Protein AF-A0AAE4R279-F1 (afdb_monomer_lite)

Foldseek 3Di:
DDPVVVVVVVVVVVVVVVVVVVVVVVVVVVVVVVVVVVVVVVLVVLQVCLVVLLVVLLVLLVVLQVVCCVVPALVNQWDWDFDWDDDDPDTDGPDIDIDGDPLSLLLLLQLLLLCCLQDPDHSVVSLVVVCVRPVDPVSSVSSVVSVVVCCVPPNPVVVVVCVVPDDRPSCSSSVSSNSSSVSSVDDSVVVVD

Radius of gyration: 30.84 Å; chains: 1; bounding box: 69×45×101 Å

Structure (mmCIF, N/CA/C/O backbone):
data_AF-A0AAE4R279-F1
#
_entry.id   AF-A0AAE4R279-F1
#
loop_
_atom_site.group_PDB
_atom_site.id
_atom_site.type_symbol
_atom_site.label_atom_id
_atom_site.label_alt_id
_atom_site.label_comp_id
_atom_site.label_asym_id
_atom_site.label_entity_id
_atom_site.label_seq_id
_atom_site.pdbx_PDB_ins_code
_atom_site.Cartn_x
_atom_site.Cartn_y
_atom_site.Cartn_z
_atom_site.occupancy
_atom_site.B_iso_or_equiv
_atom_site.auth_seq_id
_atom_site.auth_comp_id
_atom_site.auth_asym_id
_atom_site.auth_atom_id
_atom_site.pdbx_PDB_model_num
ATOM 1 N N . MET A 1 1 ? 43.373 32.117 -58.254 1.00 56.94 1 MET A N 1
ATOM 2 C CA . MET A 1 1 ? 42.184 31.305 -57.982 1.00 56.94 1 MET A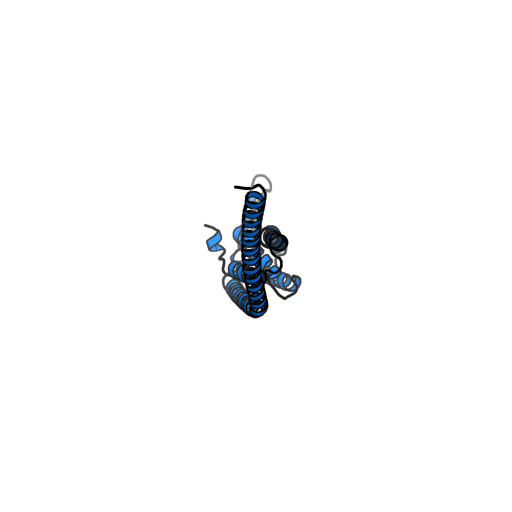 CA 1
ATOM 3 C C . MET A 1 1 ? 41.088 31.741 -58.925 1.00 56.94 1 MET A C 1
ATOM 5 O O . MET A 1 1 ? 40.826 32.940 -58.972 1.00 56.94 1 MET A O 1
ATOM 9 N N . THR A 1 2 ? 40.559 30.833 -59.739 1.00 79.69 2 THR A N 1
ATOM 10 C CA . THR A 1 2 ? 39.446 31.107 -60.668 1.00 79.69 2 THR A CA 1
ATOM 11 C C . THR A 1 2 ? 38.101 30.924 -59.959 1.00 79.69 2 THR A C 1
ATOM 13 O O . THR A 1 2 ? 38.033 30.246 -58.935 1.00 79.69 2 THR A O 1
ATOM 16 N N . ASP A 1 3 ? 37.025 31.523 -60.475 1.00 74.31 3 ASP A N 1
ATOM 17 C CA . ASP A 1 3 ? 35.682 31.392 -59.880 1.00 74.31 3 ASP A CA 1
ATOM 18 C C . ASP A 1 3 ? 35.234 29.919 -59.754 1.00 74.31 3 ASP A C 1
ATOM 20 O O . ASP A 1 3 ? 34.611 29.546 -58.762 1.00 74.31 3 ASP A O 1
ATOM 24 N N . ASP A 1 4 ? 35.651 29.053 -60.683 1.00 77.56 4 ASP A N 1
ATOM 25 C CA . ASP A 1 4 ? 35.408 27.602 -60.622 1.00 77.56 4 ASP A CA 1
ATOM 26 C C . ASP A 1 4 ? 36.126 26.912 -59.447 1.00 77.56 4 ASP A C 1
ATOM 28 O O . ASP A 1 4 ? 35.582 25.986 -58.842 1.00 77.56 4 ASP A O 1
ATOM 32 N N . GLU A 1 5 ? 37.328 27.367 -59.073 1.00 80.06 5 GLU A N 1
ATOM 33 C CA . GLU A 1 5 ? 38.053 26.835 -57.908 1.00 80.06 5 GLU A CA 1
ATOM 34 C C . GLU A 1 5 ? 37.360 27.234 -56.597 1.00 80.06 5 GLU A C 1
ATOM 36 O O . GLU A 1 5 ? 37.295 26.433 -55.666 1.00 80.06 5 GLU A O 1
ATOM 41 N N . PHE A 1 6 ? 36.781 28.438 -56.533 1.00 81.50 6 PHE A N 1
ATOM 42 C CA . PHE A 1 6 ? 35.984 28.877 -55.383 1.00 81.50 6 PHE A CA 1
ATOM 43 C C . PHE A 1 6 ? 34.681 28.086 -55.235 1.00 81.50 6 PHE A C 1
ATOM 45 O O . PHE A 1 6 ? 34.325 27.710 -54.119 1.00 81.50 6 PHE A O 1
ATOM 52 N N . ILE A 1 7 ? 33.977 27.827 -56.340 1.00 83.81 7 ILE A N 1
ATOM 53 C CA . ILE A 1 7 ? 32.734 27.044 -56.330 1.00 83.81 7 ILE A CA 1
ATOM 54 C C . ILE A 1 7 ? 33.020 25.600 -55.905 1.00 83.81 7 ILE A C 1
ATOM 56 O O . ILE A 1 7 ? 32.308 25.063 -55.060 1.00 83.81 7 ILE A O 1
ATOM 60 N N . THR A 1 8 ? 34.096 25.003 -56.420 1.00 87.62 8 THR A N 1
ATOM 61 C CA . THR A 1 8 ? 34.492 23.628 -56.076 1.00 87.62 8 THR A CA 1
ATOM 62 C C . THR A 1 8 ? 34.871 23.493 -54.597 1.00 87.62 8 THR A C 1
ATOM 64 O O . THR A 1 8 ? 34.463 22.538 -53.938 1.00 87.62 8 THR A O 1
ATOM 67 N N . GLU A 1 9 ? 35.612 24.457 -54.041 1.00 85.50 9 GLU A N 1
ATOM 68 C CA . GLU A 1 9 ? 35.968 24.448 -52.616 1.00 85.50 9 GLU A CA 1
ATOM 69 C C . GLU A 1 9 ? 34.741 24.673 -51.717 1.00 85.50 9 GLU A C 1
ATOM 71 O O . GLU A 1 9 ? 34.585 24.002 -50.696 1.00 85.50 9 GLU A O 1
ATOM 76 N N . ALA A 1 10 ? 33.832 25.574 -52.102 1.00 84.31 10 ALA A N 1
ATOM 77 C CA . ALA A 1 10 ? 32.594 25.810 -51.363 1.00 84.31 10 ALA A CA 1
ATOM 78 C C . ALA A 1 10 ? 31.689 24.565 -51.340 1.00 84.31 10 ALA A C 1
ATOM 80 O O . ALA A 1 10 ? 31.149 24.228 -50.284 1.00 84.31 10 ALA A O 1
ATOM 81 N N . ASP A 1 11 ? 31.571 23.860 -52.466 1.00 89.50 11 ASP A N 1
ATOM 82 C CA . ASP A 1 11 ? 30.810 22.612 -52.569 1.00 89.50 11 ASP A CA 1
ATOM 83 C C . ASP A 1 11 ? 31.439 21.509 -51.703 1.00 89.50 11 ASP A C 1
ATOM 85 O O . ASP A 1 11 ? 30.752 20.845 -50.929 1.00 89.50 11 ASP A O 1
ATOM 89 N N . HIS A 1 12 ? 32.773 21.399 -51.701 1.00 89.50 12 HIS A N 1
ATOM 90 C CA . HIS A 1 12 ? 33.484 20.459 -50.835 1.00 89.50 12 HIS A CA 1
ATOM 91 C C . HIS A 1 12 ? 33.269 20.765 -49.338 1.00 89.50 12 HIS A C 1
ATOM 93 O O . HIS A 1 12 ? 33.126 19.844 -48.522 1.00 89.50 12 HIS A O 1
ATOM 99 N N . ILE A 1 13 ? 33.259 22.041 -48.942 1.00 89.38 13 ILE A N 1
ATOM 100 C CA . ILE A 1 13 ? 32.999 22.448 -47.553 1.00 89.38 13 ILE A CA 1
ATOM 101 C C . ILE A 1 13 ? 31.559 22.112 -47.150 1.00 89.38 13 ILE A C 1
ATOM 103 O O . ILE A 1 13 ? 31.337 21.605 -46.047 1.00 89.38 13 ILE A O 1
ATOM 107 N N . LEU A 1 14 ? 30.587 22.372 -48.028 1.00 87.44 14 LEU A N 1
ATOM 108 C CA . LEU A 1 14 ? 29.183 22.044 -47.785 1.00 87.44 14 LEU A CA 1
ATOM 109 C C . LEU A 1 14 ? 28.974 20.534 -47.678 1.00 87.44 14 LEU A C 1
ATOM 111 O O . LEU A 1 14 ? 28.336 20.092 -46.724 1.00 87.44 14 LEU A O 1
ATOM 115 N N . GLN A 1 15 ? 29.576 19.753 -48.574 1.00 90.94 15 GLN A N 1
ATOM 116 C CA . GLN A 1 15 ? 29.483 18.298 -48.552 1.00 90.94 15 GLN A CA 1
ATOM 117 C C . GLN A 1 15 ? 30.043 17.723 -47.245 1.00 90.94 15 GLN A C 1
ATOM 119 O O . GLN A 1 15 ? 29.335 17.001 -46.552 1.00 90.94 15 GLN A O 1
ATOM 124 N N . ARG A 1 16 ? 31.243 18.149 -46.813 1.00 91.31 16 ARG A N 1
ATOM 125 C CA . ARG A 1 16 ? 31.809 17.723 -45.514 1.00 91.31 16 ARG A CA 1
ATOM 126 C C . ARG A 1 16 ? 30.893 18.054 -44.336 1.00 91.31 16 ARG A C 1
ATOM 128 O O . ARG A 1 16 ? 30.852 17.307 -43.364 1.00 91.31 16 ARG A O 1
ATOM 1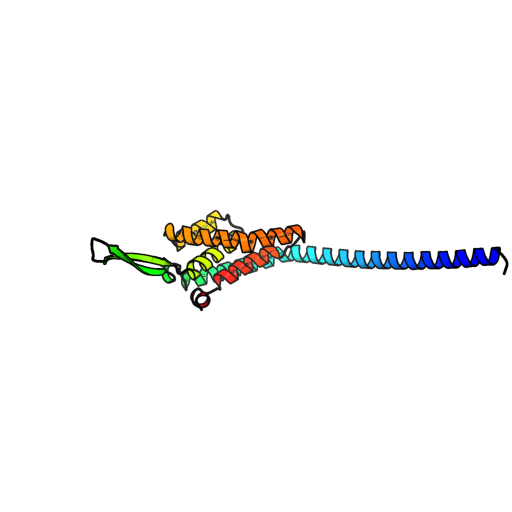35 N N . ARG A 1 17 ? 30.203 19.197 -44.383 1.00 89.62 17 ARG A N 1
ATOM 136 C CA . ARG A 1 17 ? 29.298 19.617 -43.307 1.00 89.62 17 ARG A CA 1
ATOM 137 C C . ARG A 1 17 ? 28.016 18.788 -43.285 1.00 89.62 17 ARG A C 1
ATOM 139 O O . ARG A 1 17 ? 27.541 18.474 -42.199 1.00 89.62 17 ARG A O 1
ATOM 146 N N . ILE A 1 18 ? 27.477 18.450 -44.455 1.00 90.88 18 ILE A N 1
ATOM 147 C CA . ILE A 1 18 ? 26.319 17.560 -44.590 1.00 90.88 18 ILE A CA 1
ATOM 148 C C . ILE A 1 18 ? 26.678 16.166 -44.081 1.00 90.88 18 ILE A C 1
ATOM 150 O O . ILE A 1 18 ? 25.942 15.633 -43.259 1.00 90.88 18 ILE A O 1
ATOM 154 N N . ASP A 1 19 ? 27.826 15.628 -44.493 1.00 91.62 19 ASP A N 1
ATOM 155 C CA . ASP A 1 19 ? 28.287 14.304 -44.070 1.00 91.62 19 ASP A CA 1
ATOM 156 C C . ASP A 1 19 ? 28.479 14.257 -42.541 1.00 91.62 19 ASP A C 1
ATOM 158 O O . ASP A 1 19 ? 27.929 13.388 -41.873 1.00 91.62 19 ASP A O 1
ATOM 162 N N . ALA A 1 20 ? 29.139 15.265 -41.953 1.00 88.69 20 ALA A N 1
ATOM 163 C CA . ALA A 1 20 ? 29.338 15.340 -40.503 1.00 88.69 20 ALA A CA 1
ATOM 164 C C . ALA A 1 20 ? 28.027 15.477 -39.704 1.00 88.6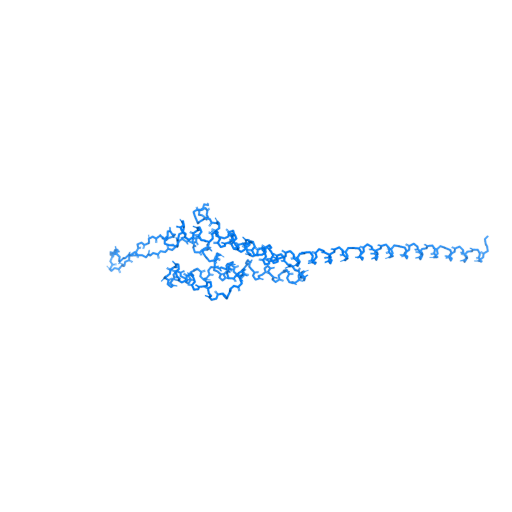9 20 ALA A C 1
ATOM 166 O O . ALA A 1 20 ? 27.927 14.971 -38.587 1.00 88.69 20 ALA A O 1
ATOM 167 N N . GLN A 1 21 ? 27.027 16.182 -40.244 1.00 89.69 21 GLN A N 1
ATOM 168 C CA . GLN A 1 21 ? 25.714 16.281 -39.607 1.00 89.69 21 GLN A CA 1
ATOM 169 C C . GLN A 1 21 ? 24.925 14.973 -39.748 1.00 89.69 21 GLN A C 1
ATOM 171 O O . GLN A 1 21 ? 24.268 14.562 -38.797 1.00 89.69 21 GLN A O 1
ATOM 176 N N . HIS A 1 22 ? 25.024 14.305 -40.898 1.00 91.12 22 HIS A N 1
ATOM 177 C CA . HIS A 1 22 ? 24.392 13.011 -41.131 1.00 91.12 22 HIS A CA 1
ATOM 178 C C . HIS A 1 22 ? 24.941 11.939 -40.184 1.00 91.12 22 HIS A C 1
ATOM 180 O O . HIS A 1 22 ? 24.157 11.213 -39.580 1.00 91.12 22 HIS A O 1
ATOM 186 N N . ASP A 1 23 ? 26.261 11.892 -39.991 1.00 91.62 23 ASP A N 1
ATOM 187 C CA . ASP A 1 23 ? 26.901 10.982 -39.038 1.00 91.62 23 ASP A CA 1
ATOM 188 C C . ASP A 1 23 ? 26.426 11.254 -37.599 1.00 91.62 23 ASP A C 1
ATOM 190 O O . ASP A 1 23 ? 26.047 10.329 -36.884 1.00 91.62 23 ASP A O 1
ATOM 194 N N . ALA A 1 24 ? 26.345 12.527 -37.190 1.00 90.31 24 ALA A N 1
ATOM 195 C CA . ALA A 1 24 ? 25.843 12.898 -35.865 1.00 90.31 24 ALA A CA 1
ATOM 196 C C . ALA A 1 24 ? 24.361 12.524 -35.654 1.00 90.31 24 ALA A C 1
ATOM 198 O O . ALA A 1 24 ? 23.979 12.084 -34.567 1.00 90.31 24 ALA A O 1
ATOM 199 N N . ASP A 1 25 ? 23.524 12.682 -36.684 1.00 92.44 25 ASP A N 1
ATOM 200 C CA . ASP A 1 25 ? 22.116 12.281 -36.647 1.00 92.44 25 ASP A CA 1
ATOM 201 C C . ASP A 1 25 ? 21.975 10.748 -36.579 1.00 92.44 25 ASP A C 1
ATOM 203 O O . ASP A 1 25 ? 21.134 10.240 -35.832 1.00 92.44 25 ASP A O 1
ATOM 207 N N . LEU A 1 26 ? 22.812 9.996 -37.305 1.00 92.56 26 LEU A N 1
ATOM 208 C CA . LEU A 1 26 ? 22.848 8.530 -37.248 1.00 92.56 26 LEU A CA 1
ATOM 209 C C . LEU A 1 26 ? 23.277 8.021 -35.867 1.00 92.56 26 LEU A C 1
ATOM 211 O O . LEU A 1 26 ? 22.605 7.145 -35.319 1.00 92.56 26 LEU A O 1
ATOM 215 N N . ASP A 1 27 ? 24.315 8.609 -35.270 1.00 92.12 27 ASP A N 1
ATOM 216 C CA . ASP A 1 27 ? 24.766 8.282 -33.912 1.00 92.12 27 ASP A CA 1
ATOM 217 C C . ASP A 1 27 ? 23.659 8.543 -32.871 1.00 92.12 27 ASP A C 1
ATOM 219 O O . ASP A 1 27 ? 23.431 7.750 -31.945 1.00 92.12 27 ASP A O 1
ATOM 223 N N . LEU A 1 28 ? 22.916 9.644 -33.023 1.00 93.25 28 LEU A N 1
ATOM 224 C CA . LEU A 1 28 ? 21.782 9.966 -32.156 1.00 93.25 28 LEU A CA 1
ATOM 225 C C . LEU A 1 28 ? 20.635 8.956 -32.317 1.00 93.25 28 LEU A C 1
ATOM 227 O O . LEU A 1 28 ? 20.035 8.533 -31.327 1.00 93.25 28 LEU A O 1
ATOM 231 N N . ILE A 1 29 ? 20.336 8.541 -33.550 1.00 92.38 29 ILE A N 1
ATOM 232 C CA . ILE A 1 29 ? 19.316 7.524 -33.827 1.00 92.38 29 ILE A CA 1
ATOM 233 C C . ILE A 1 29 ? 19.733 6.174 -33.243 1.00 92.38 29 ILE A C 1
ATOM 235 O O . ILE A 1 29 ? 18.912 5.505 -32.613 1.00 92.38 29 ILE A O 1
ATOM 239 N N . GLU A 1 30 ? 20.990 5.766 -33.416 1.00 93.44 30 GLU A N 1
ATOM 240 C CA . GLU A 1 30 ? 21.484 4.487 -32.911 1.00 93.44 30 GLU A CA 1
ATOM 241 C C . GLU A 1 30 ? 21.469 4.447 -31.379 1.00 93.44 30 GLU A C 1
ATOM 243 O O . GLU A 1 30 ? 20.941 3.498 -30.788 1.00 93.44 30 GLU A O 1
ATOM 248 N N . SER A 1 31 ? 21.966 5.504 -30.730 1.00 93.12 31 SER A N 1
ATOM 249 C CA . SER A 1 31 ? 21.933 5.628 -29.270 1.00 93.12 31 SER A CA 1
ATOM 250 C C . SER A 1 31 ? 20.500 5.680 -28.726 1.00 93.12 31 SER A C 1
ATOM 252 O O . SER A 1 31 ? 20.181 4.972 -27.766 1.00 93.12 31 SER A O 1
ATOM 254 N N . GLY A 1 32 ? 19.600 6.423 -29.379 1.00 91.81 32 GLY A N 1
ATOM 255 C CA . GLY A 1 32 ? 18.177 6.459 -29.040 1.00 91.81 32 GLY A CA 1
ATOM 256 C C . GLY A 1 32 ? 17.494 5.096 -29.197 1.00 91.81 32 GLY A C 1
ATOM 257 O O . GLY A 1 32 ? 16.754 4.663 -28.312 1.00 91.81 32 GLY A O 1
ATOM 258 N N . ALA A 1 33 ? 17.784 4.368 -30.278 1.00 93.06 33 ALA A N 1
ATOM 259 C CA . ALA A 1 33 ? 17.247 3.032 -30.526 1.00 93.06 33 ALA A CA 1
ATOM 260 C C . ALA A 1 33 ? 17.802 1.981 -29.551 1.00 93.06 33 ALA A C 1
ATOM 262 O O . ALA A 1 33 ? 17.096 1.041 -29.177 1.00 93.06 33 ALA A O 1
ATOM 263 N N . ALA A 1 34 ? 19.063 2.104 -29.131 1.00 93.31 34 ALA A N 1
ATOM 264 C CA . ALA A 1 34 ? 19.641 1.264 -28.086 1.00 93.31 34 ALA A CA 1
ATOM 265 C C . ALA A 1 34 ? 18.967 1.522 -26.729 1.00 93.31 34 ALA A C 1
ATOM 267 O O . ALA A 1 34 ? 18.539 0.571 -26.075 1.00 93.31 34 ALA A O 1
ATOM 268 N N . ALA A 1 35 ? 18.785 2.792 -26.350 1.00 92.56 35 ALA A N 1
ATOM 269 C CA . ALA A 1 35 ? 18.090 3.167 -25.120 1.00 92.56 35 ALA A CA 1
ATOM 270 C C . ALA A 1 35 ? 16.634 2.674 -25.110 1.00 92.56 35 ALA A C 1
ATOM 272 O O . ALA A 1 35 ? 16.185 2.097 -24.122 1.00 92.56 35 ALA A O 1
ATOM 273 N N . ALA A 1 36 ? 15.909 2.821 -26.223 1.00 89.75 36 ALA A N 1
ATOM 274 C CA . ALA A 1 36 ? 14.536 2.336 -26.342 1.00 89.75 36 ALA A CA 1
ATOM 275 C C . ALA A 1 36 ? 14.441 0.806 -26.197 1.00 89.75 36 ALA A C 1
ATOM 277 O O . ALA A 1 36 ? 13.563 0.308 -25.496 1.00 89.75 36 ALA A O 1
ATOM 278 N N . ARG A 1 37 ? 15.367 0.053 -26.811 1.00 92.81 37 ARG A N 1
ATOM 279 C CA . ARG A 1 37 ? 15.438 -1.412 -26.661 1.00 92.81 37 ARG A CA 1
ATOM 280 C C . ARG A 1 37 ? 15.722 -1.829 -25.221 1.00 92.81 37 ARG A C 1
ATOM 282 O O . ARG A 1 37 ? 15.092 -2.764 -24.738 1.00 92.81 37 ARG A O 1
ATOM 289 N N . GLN A 1 38 ? 16.623 -1.123 -24.540 1.00 92.69 38 GLN A N 1
ATOM 290 C CA . GLN A 1 38 ? 16.914 -1.376 -23.132 1.00 92.69 38 GLN A CA 1
ATOM 291 C C . GLN A 1 38 ? 15.682 -1.123 -22.253 1.00 92.69 38 GLN A C 1
ATOM 293 O O . GLN A 1 38 ? 15.322 -1.980 -21.453 1.00 92.69 38 GLN A O 1
ATOM 298 N N . LEU A 1 39 ? 14.989 0.003 -22.454 1.00 89.19 39 LEU A N 1
ATOM 299 C CA . LEU A 1 39 ? 13.761 0.324 -21.721 1.00 89.19 39 LEU A CA 1
ATOM 300 C C . LEU A 1 39 ? 12.669 -0.732 -21.930 1.00 89.19 39 LEU A C 1
ATOM 302 O O . LEU A 1 39 ? 12.006 -1.119 -20.972 1.00 89.19 39 LEU A O 1
ATOM 306 N N . LEU A 1 40 ? 12.492 -1.226 -23.159 1.00 89.75 40 LEU A N 1
ATOM 307 C CA . LEU A 1 40 ? 11.534 -2.297 -23.447 1.00 89.75 40 LEU A CA 1
ATOM 308 C C . LEU A 1 40 ? 11.904 -3.602 -22.735 1.00 89.75 40 LEU A C 1
ATOM 310 O O . LEU A 1 40 ? 11.039 -4.207 -22.109 1.00 89.75 40 LEU A O 1
ATOM 314 N N . ALA A 1 41 ? 13.178 -3.999 -22.779 1.00 92.06 41 ALA A N 1
ATOM 315 C CA . ALA A 1 41 ? 13.651 -5.195 -22.088 1.00 92.06 41 ALA A CA 1
ATOM 316 C C . ALA A 1 41 ? 13.452 -5.096 -20.564 1.00 92.06 41 ALA A C 1
ATOM 318 O O . ALA A 1 41 ? 13.054 -6.068 -19.922 1.00 92.06 41 ALA A O 1
ATOM 319 N N . ASP A 1 42 ? 13.681 -3.916 -19.982 1.00 90.06 42 ASP A N 1
ATOM 320 C CA . ASP A 1 42 ? 13.436 -3.677 -18.560 1.00 90.06 42 ASP A CA 1
ATOM 321 C C . ASP A 1 42 ? 11.942 -3.733 -18.209 1.00 90.06 42 ASP A C 1
ATOM 323 O O . ASP A 1 42 ? 11.579 -4.364 -17.216 1.00 90.06 42 ASP A O 1
ATOM 327 N N . LEU A 1 43 ? 11.065 -3.158 -19.040 1.00 88.31 43 LEU A N 1
ATOM 328 C CA . LEU A 1 43 ? 9.612 -3.241 -18.848 1.00 88.31 43 LEU A CA 1
ATOM 329 C C . LEU A 1 43 ? 9.089 -4.677 -18.950 1.00 88.31 43 LEU A C 1
ATOM 331 O O . LEU A 1 43 ? 8.235 -5.070 -18.158 1.00 88.31 43 LEU A O 1
ATOM 335 N N . GLU A 1 44 ? 9.585 -5.462 -19.906 1.00 90.94 44 GLU A N 1
ATOM 336 C CA . GLU A 1 44 ? 9.223 -6.876 -20.050 1.00 90.94 44 GLU A CA 1
ATOM 337 C C . GLU A 1 44 ? 9.660 -7.682 -18.830 1.00 90.94 44 GLU A C 1
ATOM 339 O O . GLU A 1 44 ? 8.851 -8.400 -18.247 1.00 90.94 44 GLU A O 1
ATOM 344 N N . ARG A 1 45 ? 10.901 -7.484 -18.376 1.00 92.00 45 ARG A N 1
ATOM 345 C CA . ARG A 1 45 ? 11.404 -8.115 -17.156 1.00 92.00 45 ARG A CA 1
ATOM 346 C C . ARG A 1 45 ? 10.562 -7.747 -15.936 1.00 92.00 45 ARG A C 1
ATOM 348 O O . ARG A 1 45 ? 10.180 -8.624 -15.170 1.00 92.00 45 ARG A O 1
ATOM 355 N N . HIS A 1 46 ? 10.246 -6.465 -15.750 1.00 91.12 46 HIS A N 1
ATOM 356 C CA . HIS A 1 46 ? 9.421 -6.008 -14.626 1.00 91.12 46 HIS A CA 1
ATOM 357 C C . HIS A 1 46 ? 8.008 -6.577 -14.676 1.00 91.12 46 HIS A C 1
ATOM 359 O O . HIS A 1 46 ? 7.488 -6.985 -13.641 1.00 91.12 46 HIS A O 1
ATOM 365 N N . ARG A 1 47 ? 7.400 -6.644 -15.863 1.00 91.31 47 ARG A N 1
ATOM 366 C CA . ARG A 1 47 ? 6.095 -7.281 -16.066 1.00 91.31 47 ARG A CA 1
ATOM 367 C C . ARG A 1 47 ? 6.131 -8.757 -15.682 1.00 91.31 47 ARG A C 1
ATOM 369 O O . ARG A 1 47 ? 5.206 -9.225 -15.026 1.00 91.31 47 ARG A O 1
ATOM 376 N N . ASP A 1 48 ? 7.175 -9.471 -16.091 1.00 93.94 48 ASP A N 1
ATOM 377 C CA . ASP A 1 48 ? 7.278 -10.916 -15.895 1.00 93.94 48 ASP A CA 1
ATOM 378 C C . ASP A 1 48 ? 7.618 -11.270 -14.430 1.00 93.94 48 ASP A C 1
ATOM 380 O O . ASP A 1 48 ? 7.101 -12.250 -13.903 1.00 93.94 48 ASP A O 1
ATOM 384 N N . GLU A 1 49 ? 8.412 -10.444 -13.737 1.00 93.75 49 GLU A N 1
ATOM 385 C CA . GLU A 1 49 ? 8.752 -10.612 -12.311 1.00 93.75 49 GLU A CA 1
ATOM 386 C C . GLU A 1 49 ? 7.664 -10.096 -11.345 1.00 93.75 49 GLU A C 1
ATOM 388 O O . GLU A 1 49 ? 7.651 -10.468 -10.167 1.00 93.75 49 GLU A O 1
ATOM 393 N N . GLN A 1 50 ? 6.773 -9.202 -11.798 1.00 93.94 50 GLN A N 1
ATOM 394 C CA . GLN A 1 50 ? 5.777 -8.543 -10.943 1.00 93.94 50 GLN A CA 1
ATOM 395 C C . GLN A 1 50 ? 4.884 -9.531 -10.172 1.00 93.94 50 GLN A C 1
ATOM 397 O O . GLN A 1 50 ? 4.698 -9.300 -8.975 1.00 93.94 50 GLN A O 1
ATOM 402 N N . PRO A 1 51 ? 4.295 -10.579 -10.784 1.00 94.06 51 PRO A N 1
ATOM 403 C CA . PRO A 1 51 ? 3.346 -11.444 -10.086 1.00 94.06 51 PRO A CA 1
ATOM 404 C C . PRO A 1 51 ? 3.955 -12.122 -8.858 1.00 94.06 51 PRO A C 1
ATOM 406 O O . PRO A 1 51 ? 3.336 -12.115 -7.795 1.00 94.06 51 PRO A O 1
ATOM 409 N N . ASP A 1 52 ? 5.184 -12.625 -8.986 1.00 95.69 52 ASP A N 1
ATOM 410 C CA . ASP A 1 52 ? 5.888 -13.320 -7.907 1.00 95.69 52 ASP A CA 1
ATOM 411 C C . ASP A 1 52 ? 6.238 -12.354 -6.770 1.00 95.69 52 ASP A C 1
ATOM 413 O O . ASP A 1 52 ? 5.926 -12.618 -5.607 1.00 95.69 52 ASP A O 1
ATOM 417 N N . LYS A 1 53 ? 6.786 -11.177 -7.108 1.00 95.38 53 LYS A N 1
ATOM 418 C CA . LYS A 1 53 ? 7.084 -10.115 -6.131 1.00 95.38 53 LYS A CA 1
ATOM 419 C C . LYS A 1 53 ? 5.831 -9.645 -5.398 1.00 95.38 53 LYS A C 1
ATOM 421 O O . LYS A 1 53 ? 5.852 -9.430 -4.189 1.00 95.38 53 LYS A O 1
ATOM 426 N N . LEU A 1 54 ? 4.728 -9.470 -6.124 1.00 94.81 54 LEU A N 1
ATOM 427 C CA . LEU A 1 54 ? 3.464 -9.025 -5.549 1.00 94.81 54 LEU A CA 1
ATOM 428 C C . LEU A 1 54 ? 2.875 -10.078 -4.604 1.00 94.81 54 LEU A C 1
ATOM 430 O O . LEU A 1 54 ? 2.399 -9.724 -3.527 1.00 94.81 54 LEU A O 1
ATOM 434 N N . ALA A 1 55 ? 2.913 -11.356 -4.990 1.00 95.00 55 ALA A N 1
ATOM 435 C CA . ALA A 1 55 ? 2.458 -12.455 -4.146 1.00 95.00 55 ALA A CA 1
ATOM 436 C C . ALA A 1 55 ? 3.286 -12.554 -2.856 1.00 95.00 55 ALA A C 1
ATOM 438 O O . ALA A 1 55 ? 2.719 -12.676 -1.770 1.00 95.00 55 ALA A O 1
ATOM 439 N N . GLU A 1 56 ? 4.611 -12.426 -2.961 1.00 96.06 56 GLU A N 1
ATOM 440 C CA . GLU A 1 56 ? 5.507 -12.414 -1.805 1.00 96.06 56 GLU A CA 1
ATOM 441 C C . GLU A 1 56 ? 5.186 -11.254 -0.853 1.00 96.06 56 GLU A C 1
ATOM 443 O O . GLU A 1 56 ? 4.985 -11.475 0.342 1.00 96.06 56 GLU A O 1
ATOM 448 N N . MET A 1 57 ? 5.073 -10.024 -1.368 1.00 95.94 57 MET A N 1
ATOM 449 C CA . MET A 1 57 ? 4.790 -8.854 -0.528 1.00 95.94 57 MET A CA 1
ATOM 450 C C . MET A 1 57 ? 3.422 -8.938 0.153 1.00 95.94 57 MET A C 1
ATOM 452 O O . MET A 1 57 ? 3.306 -8.586 1.325 1.00 95.94 57 MET A O 1
ATOM 456 N N . ARG A 1 58 ? 2.395 -9.454 -0.532 1.00 95.56 58 ARG A N 1
ATOM 457 C CA . ARG A 1 58 ? 1.076 -9.687 0.079 1.00 95.56 58 ARG A CA 1
ATOM 458 C C . ARG A 1 58 ? 1.147 -10.711 1.207 1.00 95.56 58 ARG A C 1
ATOM 460 O O . ARG A 1 58 ? 0.613 -10.461 2.281 1.00 95.56 58 ARG A O 1
ATOM 467 N N . SER A 1 59 ? 1.877 -11.809 1.006 1.00 96.31 59 SER A N 1
ATOM 468 C CA . SER A 1 59 ? 2.086 -12.812 2.055 1.00 96.31 59 SER A CA 1
ATOM 469 C C . SER A 1 59 ? 2.817 -12.238 3.274 1.00 96.31 59 SER A C 1
ATOM 471 O O . SER A 1 59 ? 2.518 -12.621 4.408 1.00 96.31 59 SER A O 1
ATOM 473 N N . GLN A 1 60 ? 3.778 -11.334 3.064 1.00 96.56 60 GLN A N 1
ATOM 474 C CA . GLN A 1 60 ? 4.451 -10.636 4.160 1.00 96.56 60 GLN A CA 1
ATOM 475 C C . GLN A 1 60 ? 3.494 -9.683 4.889 1.00 96.56 60 GLN A C 1
ATOM 477 O O . GLN A 1 60 ? 3.470 -9.678 6.118 1.00 96.56 60 GLN A O 1
ATOM 482 N N . ALA A 1 61 ? 2.675 -8.922 4.156 1.00 96.19 61 ALA A N 1
ATOM 483 C CA . ALA A 1 61 ? 1.669 -8.041 4.746 1.00 96.19 61 ALA A CA 1
ATOM 484 C C . ALA A 1 61 ? 0.635 -8.817 5.582 1.00 96.19 61 ALA A C 1
ATOM 486 O O . ALA A 1 61 ? 0.339 -8.415 6.704 1.00 96.19 61 ALA A O 1
ATOM 487 N N . ASP A 1 62 ? 0.155 -9.963 5.088 1.00 95.25 62 ASP A N 1
ATOM 488 C CA . ASP A 1 62 ? -0.752 -10.846 5.832 1.00 95.25 62 ASP A CA 1
ATOM 489 C C . ASP A 1 62 ? -0.110 -11.357 7.133 1.00 95.25 62 ASP A C 1
ATOM 491 O O . ASP A 1 62 ? -0.755 -11.376 8.180 1.00 95.25 62 ASP A O 1
ATOM 495 N N . THR A 1 63 ? 1.178 -11.714 7.088 1.00 96.38 63 THR A N 1
ATOM 496 C CA . THR A 1 63 ? 1.926 -12.170 8.272 1.00 96.38 63 THR A CA 1
ATOM 497 C C . THR A 1 63 ? 2.017 -11.071 9.334 1.00 96.38 63 THR A C 1
ATOM 499 O O . THR A 1 63 ? 1.742 -11.325 10.509 1.00 96.38 63 THR A O 1
ATOM 502 N N . GLU A 1 64 ? 2.366 -9.845 8.935 1.00 96.44 64 GLU A N 1
ATOM 503 C CA . GLU A 1 64 ? 2.432 -8.697 9.849 1.00 96.44 64 GLU A CA 1
ATOM 504 C C . GLU A 1 64 ? 1.054 -8.326 10.401 1.00 96.44 64 GLU A C 1
ATOM 506 O O . GLU A 1 64 ? 0.920 -8.030 11.591 1.00 96.44 64 GLU A O 1
ATOM 511 N N . ARG A 1 65 ? 0.006 -8.392 9.571 1.00 95.12 65 ARG A N 1
ATOM 512 C CA . ARG A 1 65 ? -1.374 -8.175 10.012 1.00 95.12 65 ARG A CA 1
ATOM 513 C C . ARG A 1 65 ? -1.764 -9.154 11.106 1.00 95.12 65 ARG A C 1
ATOM 515 O O . ARG A 1 65 ? -2.248 -8.737 12.158 1.00 95.12 65 ARG A O 1
ATOM 522 N N . ASP A 1 66 ? -1.567 -10.444 10.864 1.00 95.25 66 ASP A N 1
ATOM 523 C CA . ASP A 1 66 ? -1.981 -11.491 11.793 1.00 95.25 66 ASP A CA 1
ATOM 524 C C . ASP A 1 66 ? -1.198 -11.397 13.110 1.00 95.25 66 ASP A C 1
ATOM 526 O O . ASP A 1 66 ? -1.785 -11.497 14.190 1.00 95.25 66 ASP A O 1
ATOM 530 N N . TRP A 1 67 ? 0.105 -11.105 13.039 1.00 94.69 67 TRP A N 1
ATOM 531 C CA . TRP A 1 67 ? 0.924 -10.834 14.220 1.00 94.69 67 TRP A CA 1
ATOM 532 C C . TRP A 1 67 ? 0.381 -9.641 15.016 1.00 94.69 67 TRP A C 1
ATOM 534 O O . TRP A 1 67 ? 0.134 -9.737 16.221 1.00 94.69 67 TRP A O 1
ATOM 544 N N . THR A 1 68 ? 0.135 -8.516 14.347 1.00 94.38 68 THR A N 1
ATOM 545 C CA . THR A 1 68 ? -0.330 -7.284 14.990 1.00 94.38 68 THR A CA 1
ATOM 546 C C . THR A 1 68 ? -1.732 -7.431 15.572 1.00 94.38 68 THR A C 1
ATOM 548 O O . THR A 1 68 ? -1.971 -6.952 16.674 1.00 94.38 68 THR A O 1
ATOM 551 N N . ARG A 1 69 ? -2.646 -8.157 14.921 1.00 93.19 69 ARG A N 1
ATOM 552 C CA . ARG A 1 69 ? -3.975 -8.459 15.484 1.00 93.19 69 ARG A CA 1
ATOM 553 C C . ARG A 1 69 ? -3.892 -9.228 16.806 1.00 93.19 69 ARG A C 1
ATOM 555 O O . ARG A 1 69 ? -4.723 -9.012 17.686 1.00 93.19 69 ARG A O 1
ATOM 562 N N . ILE A 1 70 ? -2.900 -10.105 16.956 1.00 93.56 70 ILE A N 1
ATOM 563 C CA . ILE A 1 70 ? -2.680 -10.880 18.185 1.00 93.56 70 ILE A CA 1
ATOM 564 C C . ILE A 1 70 ? -2.047 -10.013 19.280 1.00 93.56 70 ILE A C 1
ATOM 566 O O . ILE A 1 70 ? -2.461 -10.083 20.438 1.00 93.56 70 ILE A O 1
ATOM 570 N N . HIS A 1 71 ? -1.034 -9.219 18.932 1.00 92.06 71 HIS A N 1
ATOM 571 C CA . HIS A 1 71 ? -0.194 -8.520 19.908 1.00 92.06 71 HIS A CA 1
ATOM 572 C C . HIS A 1 71 ? -0.643 -7.088 20.230 1.00 92.06 71 HIS A C 1
ATOM 574 O O . HIS A 1 71 ? -0.352 -6.586 21.314 1.00 92.06 71 HIS A O 1
ATOM 580 N N . GLU A 1 72 ? -1.361 -6.442 19.318 1.00 92.00 72 GLU A N 1
ATOM 581 C CA . GLU A 1 72 ? -1.842 -5.061 19.413 1.00 92.00 72 GLU A CA 1
ATOM 582 C C . GLU A 1 72 ? -3.285 -4.957 18.861 1.00 92.00 72 GLU A C 1
ATOM 584 O O . GLU A 1 72 ? -3.544 -4.241 17.884 1.00 92.00 72 GLU A O 1
ATOM 589 N N . PRO A 1 73 ? -4.251 -5.702 19.442 1.00 93.19 73 PRO A N 1
ATOM 590 C CA . PRO A 1 73 ? -5.644 -5.654 19.005 1.00 93.19 73 PRO A CA 1
ATOM 591 C C . PRO A 1 73 ? -6.244 -4.257 19.207 1.00 93.19 73 PRO A C 1
ATOM 593 O O . PRO A 1 73 ? -5.841 -3.523 20.105 1.00 93.19 73 PRO A O 1
ATOM 596 N N . TRP A 1 74 ? -7.288 -3.906 18.450 1.00 93.38 74 TRP A N 1
ATOM 597 C CA . TRP A 1 74 ? -7.959 -2.600 18.579 1.00 93.38 74 TRP A CA 1
ATOM 598 C C . TRP A 1 74 ? -8.322 -2.250 20.031 1.00 93.38 74 TRP A C 1
ATOM 600 O O . TRP A 1 74 ? -8.123 -1.131 20.493 1.00 93.38 74 TRP A O 1
ATOM 610 N N . SER A 1 75 ? -8.791 -3.230 20.806 1.00 91.31 75 SER A N 1
ATOM 611 C CA . SER A 1 75 ? -9.150 -3.021 22.210 1.00 91.31 75 SER A CA 1
ATOM 612 C C . SER A 1 75 ? -7.989 -2.538 23.088 1.00 91.31 75 SER A C 1
ATOM 614 O O . SER A 1 75 ? -8.240 -1.866 24.084 1.00 91.31 75 SER A O 1
ATOM 616 N N . SER A 1 76 ? -6.732 -2.861 22.755 1.00 90.56 76 SER A N 1
ATOM 617 C CA . SER A 1 76 ? -5.566 -2.407 23.528 1.00 90.56 76 SER A CA 1
ATOM 618 C C . SER A 1 76 ? -5.178 -0.957 23.242 1.00 90.56 76 SER A C 1
ATOM 620 O O . SER A 1 76 ? -4.337 -0.409 23.947 1.00 90.56 76 SER A O 1
ATOM 622 N N . THR A 1 77 ? -5.776 -0.326 22.229 1.00 89.50 77 THR A N 1
ATOM 623 C CA . THR A 1 77 ? -5.469 1.053 21.818 1.00 89.50 77 THR A CA 1
ATOM 624 C C . THR A 1 77 ? -6.501 2.060 22.328 1.00 89.50 77 THR A C 1
ATOM 626 O O . THR A 1 77 ? -6.446 3.242 21.984 1.00 89.50 77 THR A O 1
ATOM 629 N N . LEU A 1 78 ? -7.468 1.590 23.121 1.00 90.88 78 LEU A N 1
ATOM 630 C CA . LEU A 1 78 ? -8.569 2.383 23.647 1.00 90.88 78 LEU A CA 1
ATOM 631 C C . LEU A 1 78 ? -8.231 2.964 25.023 1.00 90.88 78 LEU A C 1
ATOM 633 O O . LEU A 1 78 ? -7.849 2.251 25.950 1.00 90.88 78 LEU A O 1
ATOM 637 N N . GLY A 1 79 ? -8.427 4.272 25.162 1.00 87.62 79 GLY A N 1
ATOM 638 C CA . GLY A 1 79 ? -8.416 4.986 26.431 1.00 87.62 79 GLY A CA 1
ATOM 639 C C . GLY A 1 79 ? -9.818 5.114 27.027 1.00 87.62 79 GLY A C 1
ATOM 640 O O . GLY A 1 79 ? -10.827 5.025 26.326 1.00 87.62 79 GLY A O 1
ATOM 641 N N . ALA A 1 80 ? -9.877 5.349 28.337 1.00 86.81 80 ALA A N 1
ATOM 642 C CA . ALA A 1 80 ? -11.107 5.635 29.069 1.00 86.81 80 ALA A CA 1
ATOM 643 C C . ALA A 1 80 ? -11.189 7.134 29.384 1.00 86.81 80 ALA A C 1
ATOM 645 O O . ALA A 1 80 ? -10.333 7.672 30.087 1.00 86.81 80 ALA A O 1
ATOM 646 N N . ILE A 1 81 ? -12.231 7.798 28.890 1.00 84.12 81 ILE A N 1
ATOM 647 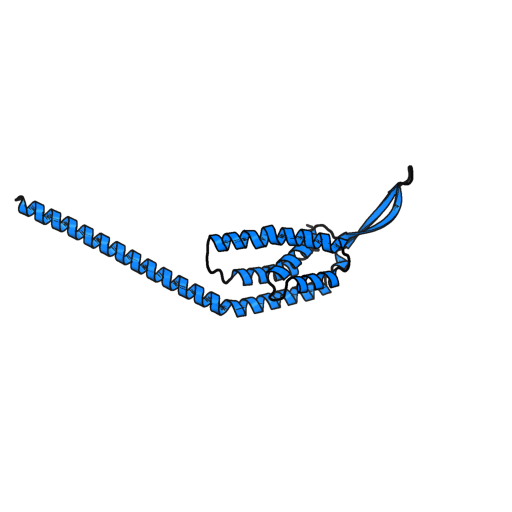C CA . ILE A 1 81 ? -12.519 9.206 29.159 1.00 84.12 81 ILE A CA 1
ATOM 648 C C . ILE A 1 81 ? -13.743 9.273 30.080 1.00 84.12 81 ILE A C 1
ATOM 650 O O . ILE A 1 81 ? -14.834 8.866 29.675 1.00 84.12 81 ILE A O 1
ATOM 654 N N . PRO A 1 82 ? -13.608 9.779 31.316 1.00 84.56 82 PRO A N 1
ATOM 655 C CA . PRO A 1 82 ? -14.753 9.982 32.194 1.00 84.56 82 PRO A CA 1
ATOM 656 C C . PRO A 1 82 ? -15.714 11.013 31.588 1.00 84.56 82 PRO A C 1
ATOM 658 O O . PRO A 1 82 ? -15.309 12.122 31.242 1.00 84.56 82 PRO A O 1
ATOM 661 N N . SER A 1 83 ? -16.994 10.666 31.476 1.00 83.00 83 SER A N 1
ATOM 662 C CA . SER A 1 83 ? -18.043 11.602 31.073 1.00 83.00 83 SER A CA 1
ATOM 663 C C . SER A 1 83 ? -18.738 12.149 32.312 1.00 83.00 83 SER A C 1
ATOM 665 O O . SER A 1 83 ? -19.246 11.375 33.129 1.00 83.00 83 SER A O 1
ATOM 667 N N . TYR A 1 84 ? -18.800 13.471 32.432 1.00 84.50 84 TYR A N 1
ATOM 668 C CA . TYR A 1 84 ? -19.510 14.151 33.509 1.00 84.50 84 TYR A CA 1
ATOM 669 C C . TYR A 1 84 ? -20.804 14.745 32.971 1.00 84.50 84 TYR A C 1
ATOM 671 O O . TYR A 1 84 ? -20.827 15.305 31.874 1.00 84.50 84 TYR A O 1
ATOM 679 N N . ARG A 1 85 ? -21.880 14.635 33.745 1.00 79.62 85 ARG A N 1
ATOM 680 C CA . ARG A 1 85 ? -23.121 15.352 33.476 1.00 79.62 85 ARG A CA 1
ATOM 681 C C . ARG A 1 85 ? -23.258 16.448 34.516 1.00 79.62 85 ARG A C 1
ATOM 683 O O . ARG A 1 85 ? -23.088 16.207 35.708 1.00 79.62 85 ARG A O 1
ATOM 690 N N . THR A 1 86 ? -23.550 17.651 34.051 1.00 76.62 86 THR A N 1
ATOM 691 C CA . THR A 1 86 ? -23.843 18.770 34.937 1.00 76.62 86 THR A CA 1
ATOM 692 C C . THR A 1 86 ? -25.337 18.759 35.224 1.00 76.62 86 THR A C 1
ATOM 694 O O . THR A 1 86 ? -26.137 18.965 34.309 1.00 76.62 86 THR A O 1
ATOM 697 N N . ASP A 1 87 ? -25.710 18.488 36.472 1.00 70.50 87 ASP A N 1
ATOM 698 C CA . ASP A 1 87 ? -27.066 18.708 36.975 1.00 70.50 87 ASP A CA 1
ATOM 699 C C . ASP A 1 87 ? -26.992 19.817 38.036 1.00 70.50 87 ASP A C 1
ATOM 701 O O . ASP A 1 87 ? -26.592 19.596 39.178 1.00 70.50 87 ASP A O 1
ATOM 705 N N . GLY A 1 88 ? -27.251 21.062 37.623 1.00 71.88 88 GLY A N 1
ATOM 706 C CA . GLY A 1 88 ? -27.058 22.243 38.474 1.00 71.88 88 GLY A CA 1
ATOM 707 C C . GLY A 1 88 ? -25.591 22.692 38.597 1.00 71.88 88 GLY A C 1
ATOM 708 O O . GLY A 1 88 ? -24.925 22.898 37.587 1.00 71.88 88 GLY A O 1
ATOM 709 N N . GLU A 1 89 ? -25.099 22.909 39.824 1.00 65.38 89 GLU A N 1
ATOM 710 C CA . GLU A 1 89 ? -23.736 23.419 40.107 1.00 65.38 89 GLU A CA 1
ATOM 711 C C . GLU A 1 89 ? -22.681 22.313 40.302 1.00 65.38 89 GLU A C 1
ATOM 713 O O . GLU A 1 89 ? -21.485 22.597 40.387 1.00 65.38 89 GLU A O 1
ATOM 718 N N . THR A 1 90 ? -23.098 21.047 40.353 1.00 61.28 90 THR A N 1
ATOM 719 C CA . THR A 1 90 ? -22.216 19.894 40.576 1.00 61.28 90 THR A CA 1
ATOM 720 C C . THR A 1 90 ? -22.066 19.059 39.309 1.00 61.28 90 THR A C 1
ATOM 722 O O . THR A 1 90 ? -23.043 18.626 38.700 1.00 61.28 90 THR A O 1
ATOM 725 N N . ALA A 1 91 ? -20.814 18.826 38.908 1.00 75.19 91 ALA A N 1
ATOM 726 C CA . ALA A 1 91 ? -20.480 17.860 37.871 1.00 75.19 91 ALA A CA 1
ATOM 727 C C . ALA A 1 91 ? -20.440 16.459 38.494 1.00 75.19 91 ALA A C 1
ATOM 729 O O . ALA A 1 91 ? -19.536 16.148 39.271 1.00 75.19 91 ALA A O 1
ATOM 730 N N . GLU A 1 92 ? -21.412 15.617 38.157 1.00 77.44 92 GLU A N 1
ATOM 731 C CA . GLU A 1 92 ? -21.451 14.224 38.602 1.00 77.44 92 GLU A CA 1
ATOM 732 C C . GLU A 1 92 ? -20.878 13.303 37.522 1.00 77.44 92 GLU A C 1
ATOM 734 O O . GLU A 1 92 ? -21.096 13.506 36.322 1.00 77.44 92 GLU A O 1
ATOM 739 N N . LEU A 1 93 ? -20.122 12.282 37.940 1.00 78.94 93 LEU A N 1
ATOM 740 C CA . LEU A 1 93 ? -19.610 11.265 37.024 1.00 78.94 93 LEU A CA 1
ATOM 741 C C . LEU A 1 93 ? -20.791 10.460 36.470 1.00 78.94 93 LEU A C 1
ATOM 743 O O . LEU A 1 93 ? -21.452 9.726 37.200 1.00 78.94 93 LEU A O 1
ATOM 747 N N . HIS A 1 94 ? -21.039 10.594 35.172 1.00 80.62 94 HIS A N 1
ATOM 748 C CA . HIS A 1 94 ? -22.181 9.989 34.494 1.00 80.62 94 HIS A CA 1
ATOM 749 C C . HIS A 1 94 ? -21.831 8.659 33.815 1.00 80.62 94 HIS A C 1
ATOM 751 O O . HIS A 1 94 ? -22.696 7.805 33.643 1.00 80.62 94 HIS A O 1
ATOM 757 N N . GLY A 1 95 ? -20.566 8.466 33.443 1.00 83.25 95 GLY A N 1
ATOM 758 C CA . GLY A 1 95 ? -20.130 7.285 32.705 1.00 83.25 95 GLY A CA 1
ATOM 759 C C . GLY A 1 95 ? -18.669 7.351 32.278 1.00 83.25 95 GLY A C 1
ATOM 760 O O . GLY A 1 95 ? -17.937 8.271 32.649 1.00 83.25 95 GLY A O 1
ATOM 761 N N . ILE A 1 96 ? -18.252 6.357 31.499 1.00 83.06 96 ILE A N 1
ATOM 762 C CA . ILE A 1 96 ? -16.928 6.278 30.882 1.00 83.06 96 ILE A CA 1
ATOM 763 C C . ILE A 1 96 ? -17.141 6.054 29.388 1.00 83.06 96 ILE A C 1
ATOM 765 O O . ILE A 1 96 ? -17.789 5.087 28.992 1.00 83.06 96 ILE A O 1
ATOM 769 N N . LEU A 1 97 ? -16.590 6.949 28.575 1.00 85.25 97 LEU A N 1
ATOM 770 C CA . LEU A 1 97 ? -16.501 6.799 27.131 1.00 85.25 97 LEU A CA 1
ATOM 771 C C . LEU A 1 97 ? -15.179 6.105 26.796 1.00 85.25 97 LEU A C 1
ATOM 773 O O . LEU A 1 97 ? -14.126 6.501 27.297 1.00 85.25 97 LEU A O 1
ATOM 777 N N . SER A 1 98 ? -15.222 5.079 25.953 1.00 88.94 98 SER A N 1
ATOM 778 C CA . SER A 1 98 ? -14.010 4.492 25.387 1.00 88.94 98 SER A CA 1
ATOM 779 C C . SER A 1 98 ? -13.675 5.222 24.093 1.00 88.94 98 SER A C 1
ATOM 781 O O . SER A 1 98 ? -14.563 5.400 23.271 1.00 88.94 98 SER A O 1
ATOM 783 N N . MET A 1 99 ? -12.433 5.681 23.934 1.00 89.44 99 MET A N 1
ATOM 784 C CA . MET A 1 99 ? -11.984 6.362 22.717 1.00 89.44 99 MET A CA 1
ATOM 785 C C . MET A 1 99 ? -10.577 5.907 22.334 1.00 89.44 99 MET A C 1
ATOM 787 O O . MET A 1 99 ? -9.717 5.811 23.215 1.00 89.44 99 MET A O 1
ATOM 791 N N . PRO A 1 100 ? -10.293 5.673 21.043 1.00 91.06 100 PRO A N 1
ATOM 792 C CA . PRO A 1 100 ? -8.925 5.472 20.586 1.00 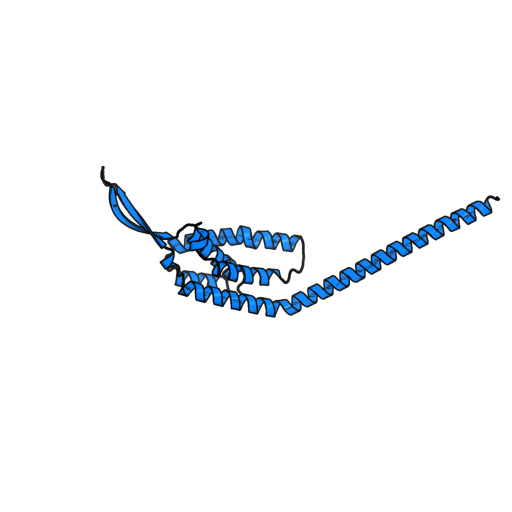91.06 100 PRO A CA 1
ATOM 793 C C . PRO A 1 100 ? -8.113 6.767 20.696 1.00 91.06 100 PRO A C 1
ATOM 795 O O . PRO A 1 100 ? -8.661 7.872 20.641 1.00 91.06 100 PRO A O 1
ATOM 798 N N . SER A 1 101 ? -6.789 6.640 20.793 1.00 90.25 101 SER A N 1
ATOM 799 C CA . SER A 1 101 ? -5.904 7.782 20.550 1.00 90.25 101 SER A CA 1
ATOM 800 C C . SER A 1 101 ? -5.964 8.216 19.077 1.00 90.25 101 SER A C 1
ATOM 802 O O . SER A 1 101 ? -6.374 7.450 18.200 1.00 90.25 101 SER A O 1
ATOM 804 N N . ILE A 1 102 ? -5.526 9.448 18.790 1.00 90.94 102 ILE A N 1
ATOM 805 C CA . ILE A 1 102 ? -5.432 9.959 17.411 1.00 90.94 102 ILE A CA 1
ATOM 806 C C . ILE A 1 102 ? -4.514 9.054 16.578 1.00 90.94 102 ILE A C 1
ATOM 808 O O . ILE A 1 102 ? -4.938 8.560 15.536 1.00 90.94 102 ILE A O 1
ATOM 812 N N . ALA A 1 103 ? -3.326 8.736 17.101 1.00 92.00 103 ALA A N 1
ATOM 813 C CA . ALA A 1 103 ? -2.378 7.837 16.448 1.00 92.00 103 ALA A CA 1
ATOM 814 C C . ALA A 1 103 ? -2.977 6.445 16.183 1.00 92.00 103 ALA A C 1
ATOM 816 O O . ALA A 1 103 ? -2.789 5.887 15.105 1.00 92.00 103 ALA A O 1
ATOM 817 N N . ALA A 1 104 ? -3.745 5.890 17.129 1.00 92.38 104 ALA A N 1
ATOM 818 C CA . ALA A 1 104 ? -4.397 4.595 16.940 1.00 92.38 104 ALA A CA 1
ATOM 819 C C . ALA A 1 104 ? -5.401 4.630 15.784 1.00 92.38 104 ALA A C 1
ATOM 821 O O . ALA A 1 104 ? -5.370 3.759 14.916 1.00 92.38 104 ALA A O 1
ATOM 822 N N . LYS A 1 105 ? -6.263 5.654 15.751 1.00 94.12 105 LYS A N 1
ATOM 823 C CA . LYS A 1 105 ? -7.216 5.869 14.656 1.00 94.12 105 LYS A CA 1
ATOM 824 C C . LYS A 1 105 ? -6.495 5.986 13.311 1.00 94.12 105 LYS A C 1
ATOM 826 O O . LYS A 1 105 ? -6.908 5.344 12.349 1.00 94.12 105 LYS A O 1
ATOM 831 N N . GLU A 1 106 ? -5.455 6.811 13.237 1.00 95.25 106 GLU A N 1
ATOM 832 C CA . GLU A 1 106 ? -4.725 7.088 11.996 1.00 95.25 106 GLU A CA 1
ATOM 833 C C . GLU A 1 106 ? -3.991 5.852 11.479 1.00 95.25 106 GLU A C 1
ATOM 835 O O . GLU A 1 106 ? -4.127 5.508 10.308 1.00 95.25 106 GLU A O 1
ATOM 840 N N . ILE A 1 107 ? -3.301 5.117 12.355 1.00 95.56 107 ILE A N 1
ATOM 841 C CA . ILE A 1 107 ? -2.591 3.889 11.981 1.00 95.56 107 ILE A CA 1
ATOM 842 C C . ILE A 1 107 ? -3.570 2.799 11.533 1.00 95.56 107 ILE A C 1
ATOM 844 O O . ILE A 1 107 ? -3.340 2.157 10.510 1.00 95.56 107 ILE A O 1
ATOM 848 N N . TRP A 1 108 ? -4.686 2.594 12.240 1.00 96.25 108 TRP A N 1
ATOM 849 C CA . TRP A 1 108 ? -5.705 1.629 11.807 1.00 96.25 108 TRP A CA 1
ATOM 850 C C . TRP A 1 108 ? -6.384 2.035 10.495 1.00 96.25 108 TRP A C 1
ATOM 852 O O . TRP A 1 108 ? -6.660 1.169 9.664 1.00 96.25 108 TRP A O 1
ATOM 862 N N . GLY A 1 109 ? -6.605 3.335 10.274 1.00 96.88 109 GLY A N 1
ATOM 863 C CA . GLY A 1 109 ? -7.091 3.857 8.995 1.00 96.88 109 GLY A CA 1
ATOM 864 C C . GLY A 1 109 ? -6.096 3.626 7.859 1.00 96.88 109 GLY A C 1
ATOM 865 O O . GLY A 1 109 ? -6.480 3.177 6.782 1.00 96.88 109 GLY A O 1
ATOM 866 N N . CYS A 1 110 ? -4.811 3.849 8.122 1.00 97.12 110 CYS A N 1
ATOM 867 C CA . CYS A 1 110 ? -3.718 3.610 7.188 1.00 97.12 110 CYS A CA 1
ATOM 868 C C . CYS A 1 110 ? -3.609 2.126 6.795 1.00 97.12 110 CYS A C 1
ATOM 870 O O . CYS A 1 110 ? -3.566 1.800 5.608 1.00 97.12 110 CYS A O 1
ATOM 872 N N . ARG A 1 111 ? -3.679 1.219 7.781 1.00 97.00 111 ARG A N 1
ATOM 873 C CA . ARG A 1 111 ? -3.746 -0.237 7.560 1.00 97.00 111 ARG A CA 1
ATOM 874 C C . ARG A 1 111 ? -4.915 -0.600 6.639 1.00 97.00 111 ARG A C 1
ATOM 876 O O . ARG A 1 111 ? -4.707 -1.268 5.633 1.00 97.00 111 ARG A O 1
ATOM 883 N N . LEU A 1 112 ? -6.115 -0.076 6.913 1.00 97.31 112 LEU A N 1
ATOM 884 C CA . LEU A 1 112 ? -7.296 -0.346 6.086 1.00 97.31 112 LEU A CA 1
ATOM 885 C C . LEU A 1 112 ? -7.127 0.173 4.654 1.00 97.31 112 LEU A C 1
ATOM 887 O O . LEU A 1 112 ? -7.465 -0.525 3.699 1.00 97.31 112 LEU A O 1
ATOM 891 N N . ALA A 1 113 ? -6.626 1.398 4.499 1.00 97.50 113 ALA A N 1
ATOM 892 C CA . ALA A 1 113 ? -6.418 2.016 3.196 1.00 97.50 113 ALA A CA 1
ATOM 893 C C . ALA A 1 113 ? -5.481 1.177 2.320 1.00 97.50 113 ALA A C 1
ATOM 895 O O . ALA A 1 113 ? -5.813 0.881 1.169 1.00 97.50 113 ALA A O 1
ATOM 896 N N . PHE A 1 114 ? -4.339 0.758 2.867 1.00 97.19 114 PHE A N 1
ATOM 897 C CA . PHE A 1 114 ? -3.371 -0.037 2.122 1.00 97.19 114 PHE A CA 1
ATOM 898 C C . PHE A 1 114 ? -3.807 -1.489 1.926 1.00 97.19 114 PHE A C 1
ATOM 900 O O . PHE A 1 114 ? -3.562 -2.034 0.849 1.00 97.19 114 PHE A O 1
ATOM 907 N N . ASP A 1 115 ? -4.519 -2.099 2.875 1.00 96.31 115 ASP A N 1
ATOM 908 C CA . ASP A 1 115 ? -5.112 -3.426 2.681 1.00 96.31 115 ASP A CA 1
ATOM 909 C C . ASP A 1 115 ? -6.120 -3.403 1.523 1.00 96.31 115 ASP A C 1
ATOM 911 O O . ASP A 1 115 ? -6.056 -4.235 0.618 1.00 96.31 115 ASP A O 1
ATOM 915 N N . VAL A 1 116 ? -7.010 -2.405 1.482 1.00 95.88 116 VAL A N 1
ATOM 916 C CA . VAL A 1 116 ? -7.981 -2.243 0.388 1.00 95.88 116 VAL A CA 1
ATOM 917 C C . VAL A 1 116 ? -7.291 -1.955 -0.948 1.00 95.88 116 VAL A C 1
ATOM 919 O O . VAL A 1 116 ? -7.704 -2.494 -1.973 1.00 95.88 116 VAL A O 1
ATOM 922 N N . ALA A 1 117 ? -6.250 -1.120 -0.960 1.00 94.12 117 ALA A N 1
ATOM 923 C CA . ALA A 1 117 ? -5.558 -0.735 -2.190 1.00 94.12 117 ALA A CA 1
ATOM 924 C C . ALA A 1 117 ? -4.660 -1.846 -2.765 1.00 94.12 117 ALA A C 1
ATOM 926 O O . ALA A 1 117 ? -4.474 -1.918 -3.982 1.00 94.12 117 ALA A O 1
ATOM 927 N N . SER A 1 118 ? -4.078 -2.690 -1.909 1.00 93.38 118 SER A N 1
ATOM 928 C CA . SER A 1 118 ? -3.087 -3.697 -2.309 1.00 93.38 118 SER A CA 1
ATOM 929 C C . SER A 1 118 ? -3.661 -5.103 -2.501 1.00 93.38 118 SER A C 1
ATOM 931 O O . SER A 1 118 ? -3.051 -5.909 -3.214 1.00 93.38 118 SER A O 1
ATOM 933 N N . SER A 1 119 ? -4.820 -5.408 -1.913 1.00 91.44 119 SER A N 1
ATOM 934 C CA . SER A 1 119 ? -5.446 -6.733 -1.963 1.00 91.44 119 SER A CA 1
ATOM 935 C C . SER A 1 119 ? -5.919 -7.134 -3.368 1.00 91.44 119 SER A C 1
ATOM 937 O O . SER A 1 119 ? -6.179 -6.303 -4.239 1.00 91.44 119 SER A O 1
ATOM 939 N N . ASP A 1 120 ? -5.994 -8.441 -3.622 1.00 90.31 120 ASP A N 1
ATOM 940 C CA . ASP A 1 120 ? -6.703 -9.030 -4.767 1.00 90.31 120 ASP A CA 1
ATOM 941 C C . ASP A 1 120 ? -8.176 -9.339 -4.472 1.00 90.31 120 ASP A C 1
ATOM 943 O O . ASP A 1 120 ? -8.945 -9.636 -5.391 1.00 90.31 120 ASP A O 1
ATOM 947 N N . ARG A 1 121 ? -8.581 -9.250 -3.205 1.00 92.88 121 ARG A N 1
ATOM 948 C CA . ARG A 1 121 ? -9.954 -9.469 -2.760 1.00 92.88 121 ARG A CA 1
ATOM 949 C C . ARG A 1 121 ? -10.797 -8.204 -2.939 1.00 92.88 121 ARG A C 1
ATOM 951 O O . ARG A 1 121 ? -10.270 -7.090 -2.920 1.00 92.88 121 ARG A O 1
ATOM 958 N N . PRO A 1 122 ? -12.127 -8.345 -3.058 1.00 94.31 122 PRO A N 1
ATOM 959 C CA . PRO A 1 122 ? -13.033 -7.207 -3.012 1.00 94.31 122 PRO A CA 1
ATOM 960 C C . PRO A 1 122 ? -12.817 -6.358 -1.753 1.00 94.31 122 PRO A C 1
ATOM 962 O O . PRO A 1 122 ? -12.752 -6.887 -0.645 1.00 94.31 122 PRO A O 1
ATOM 965 N N . ALA A 1 123 ? -12.801 -5.031 -1.912 1.00 93.69 123 ALA A N 1
ATOM 966 C CA . ALA A 1 123 ? -12.641 -4.087 -0.802 1.00 93.69 123 ALA A CA 1
ATOM 967 C C . ALA A 1 123 ? -13.643 -4.331 0.340 1.00 93.69 123 ALA A C 1
ATOM 969 O O . ALA A 1 123 ? -13.296 -4.215 1.511 1.00 93.69 123 ALA A O 1
ATOM 970 N N . ASN A 1 124 ? -14.879 -4.717 0.002 1.00 94.50 124 ASN A N 1
ATOM 971 C CA . ASN A 1 124 ? -15.900 -5.037 0.995 1.00 94.50 124 ASN A CA 1
ATOM 972 C C . ASN A 1 124 ? -15.480 -6.197 1.908 1.00 94.50 124 ASN A C 1
ATOM 974 O O . ASN A 1 124 ? -15.736 -6.129 3.101 1.00 94.50 124 ASN A O 1
ATOM 978 N N . ASP A 1 125 ? -14.807 -7.224 1.388 1.00 95.75 125 ASP A N 1
ATOM 979 C CA . ASP A 1 125 ? -14.395 -8.373 2.199 1.00 95.75 125 ASP A CA 1
ATOM 980 C C . ASP A 1 125 ? -13.331 -7.970 3.223 1.00 95.75 125 ASP A C 1
ATOM 982 O O . ASP A 1 125 ? -13.376 -8.427 4.360 1.00 95.75 125 ASP A O 1
ATOM 986 N N . ILE A 1 126 ? -12.423 -7.067 2.840 1.00 94.88 126 ILE A N 1
ATOM 987 C CA . ILE A 1 126 ? -11.439 -6.473 3.754 1.00 94.88 126 ILE A CA 1
ATOM 988 C C . ILE A 1 126 ? -12.151 -5.634 4.814 1.00 94.88 126 ILE A C 1
ATOM 990 O O . ILE A 1 126 ? -11.931 -5.814 6.007 1.00 94.88 126 ILE A O 1
ATOM 994 N N . V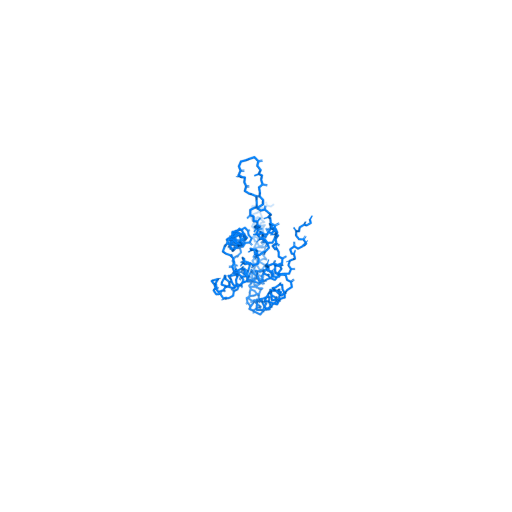AL A 1 127 ? -13.075 -4.766 4.398 1.00 94.19 127 VAL A N 1
ATOM 995 C CA . VAL A 1 127 ? -13.859 -3.927 5.312 1.00 94.19 127 VAL A CA 1
ATOM 996 C C . VAL A 1 127 ? -14.638 -4.772 6.333 1.00 94.19 127 VAL A C 1
ATOM 998 O O . VAL A 1 127 ? -14.679 -4.414 7.509 1.00 94.19 127 VAL A O 1
ATOM 1001 N N . GLN A 1 128 ? -15.213 -5.910 5.929 1.00 94.25 128 GLN A N 1
ATOM 1002 C CA . GLN A 1 128 ? -15.925 -6.822 6.837 1.00 94.25 128 GLN A CA 1
ATOM 1003 C C . GLN A 1 128 ? -15.024 -7.405 7.936 1.00 94.25 128 GLN A C 1
ATOM 1005 O O . GLN A 1 128 ? -15.497 -7.634 9.050 1.00 94.25 128 GLN A O 1
ATOM 1010 N N . GLU A 1 129 ? -13.730 -7.601 7.682 1.00 94.12 129 GLU A N 1
ATOM 1011 C CA . GLU A 1 129 ? -12.801 -8.031 8.734 1.00 94.12 129 GLU A CA 1
ATOM 1012 C C . GLU A 1 129 ? -12.632 -6.960 9.813 1.00 94.12 129 GLU A C 1
ATOM 1014 O O . GLU A 1 129 ? -12.660 -7.276 11.000 1.00 94.12 129 GLU A O 1
ATOM 1019 N N . TYR A 1 130 ? -12.565 -5.684 9.422 1.00 94.94 130 TYR A N 1
ATOM 1020 C CA . TYR A 1 130 ? -12.493 -4.571 10.373 1.00 94.94 130 TYR A CA 1
ATOM 1021 C C . TYR A 1 130 ? -13.770 -4.449 11.210 1.00 94.94 130 TYR A C 1
ATOM 1023 O O . TYR A 1 130 ? -13.696 -4.152 12.404 1.00 94.94 130 TYR A O 1
ATOM 1031 N N . PHE A 1 131 ? -14.941 -4.744 10.631 1.00 93.56 131 PHE A N 1
ATOM 1032 C CA . PHE A 1 131 ? -16.178 -4.887 11.408 1.00 93.56 131 PHE A CA 1
ATOM 1033 C C . PHE A 1 131 ? -16.065 -6.000 12.464 1.00 93.56 131 PHE A C 1
ATOM 1035 O O . PHE A 1 131 ? -16.567 -5.839 13.579 1.00 93.56 131 PHE A O 1
ATOM 1042 N N . GLY A 1 132 ? -15.384 -7.101 12.137 1.00 92.44 132 GLY A N 1
ATOM 1043 C CA . GLY A 1 132 ? -15.102 -8.202 13.059 1.00 92.44 132 GLY A CA 1
ATOM 1044 C C . GLY A 1 132 ? -14.117 -7.844 14.178 1.00 92.44 132 GLY A C 1
ATOM 1045 O O . GLY A 1 132 ? -14.339 -8.262 15.322 1.00 92.44 132 GLY A O 1
ATOM 1046 N N . ASP A 1 133 ? -13.085 -7.061 13.856 1.00 92.44 133 ASP A N 1
ATOM 1047 C CA . ASP A 1 133 ? -12.017 -6.643 14.773 1.00 92.44 133 ASP A CA 1
ATOM 1048 C C . ASP A 1 133 ? -12.476 -5.546 15.750 1.00 92.44 133 ASP A C 1
ATOM 1050 O O . ASP A 1 133 ? -12.206 -5.626 16.949 1.00 92.44 133 ASP A O 1
ATOM 1054 N N . ILE A 1 134 ? -13.189 -4.527 15.256 1.00 94.12 134 ILE A N 1
ATOM 1055 C CA . ILE A 1 134 ? -13.531 -3.320 16.029 1.00 94.12 134 ILE A CA 1
ATOM 1056 C C . ILE A 1 134 ? -14.896 -3.443 16.711 1.00 94.12 134 ILE A C 1
ATOM 1058 O O . ILE A 1 134 ? -15.039 -3.036 17.863 1.00 94.12 134 ILE A O 1
ATOM 1062 N N . ARG A 1 135 ? -15.900 -4.008 16.022 1.00 89.88 135 ARG A N 1
ATOM 1063 C CA . ARG A 1 135 ? -17.285 -4.257 16.496 1.00 89.88 135 ARG A CA 1
ATOM 1064 C C . ARG A 1 135 ? -18.089 -3.046 16.991 1.00 89.88 135 ARG A C 1
ATOM 1066 O O . ARG A 1 135 ? -19.277 -3.192 17.270 1.00 89.88 135 ARG A O 1
ATOM 1073 N N . ASP A 1 136 ? -17.478 -1.872 17.066 1.00 91.62 136 ASP A N 1
ATOM 1074 C CA . ASP A 1 136 ? -18.092 -0.600 17.430 1.00 91.62 136 ASP A CA 1
ATOM 1075 C C . ASP A 1 136 ? -18.191 0.302 16.189 1.00 91.62 136 ASP A C 1
ATOM 1077 O O . ASP A 1 136 ? -17.194 0.585 15.521 1.00 91.62 136 ASP A O 1
ATOM 1081 N N . THR A 1 137 ? -19.412 0.735 15.863 1.00 91.12 137 THR A N 1
ATOM 1082 C CA . THR A 1 137 ? -19.690 1.511 14.643 1.00 91.12 137 THR A CA 1
ATOM 1083 C C . THR A 1 137 ? -19.119 2.928 14.715 1.00 91.12 137 THR A C 1
ATOM 1085 O O . THR A 1 137 ? -18.663 3.447 13.694 1.00 91.12 137 THR A O 1
ATOM 1088 N N . ASP A 1 138 ? -19.079 3.535 15.901 1.00 91.69 138 ASP A N 1
ATOM 1089 C CA . ASP A 1 138 ? -18.558 4.891 16.077 1.00 91.69 138 ASP A CA 1
ATOM 1090 C C . ASP A 1 138 ? -17.038 4.890 15.883 1.00 91.69 138 ASP A C 1
ATOM 1092 O O . ASP A 1 138 ? -16.480 5.734 15.180 1.00 91.69 138 ASP A O 1
ATOM 1096 N N . HIS A 1 139 ? -16.364 3.869 16.413 1.00 94.62 139 HIS A N 1
ATOM 1097 C CA . HIS A 1 139 ? -14.937 3.650 16.184 1.00 94.62 139 HIS A CA 1
ATOM 1098 C C . HIS A 1 139 ? -14.614 3.329 14.721 1.00 94.62 139 HIS A C 1
ATOM 1100 O O . HIS A 1 139 ? -13.648 3.863 14.173 1.00 94.62 139 HIS A O 1
ATOM 1106 N N . LEU A 1 140 ? -15.435 2.508 14.063 1.00 94.62 140 LEU A N 1
ATOM 1107 C CA . LEU A 1 140 ? -15.274 2.208 12.639 1.00 94.62 140 LEU A CA 1
ATOM 1108 C C . LEU A 1 140 ? -15.376 3.461 11.775 1.00 94.62 140 LEU A C 1
ATOM 1110 O O . LEU A 1 140 ? -14.573 3.631 10.862 1.00 94.62 140 LEU A O 1
ATOM 1114 N N . MET A 1 141 ? -16.301 4.372 12.089 1.00 95.25 141 MET A N 1
ATOM 1115 C CA . MET A 1 141 ? -16.411 5.647 11.379 1.00 95.25 141 MET A CA 1
ATOM 1116 C C . MET A 1 141 ? -15.111 6.457 11.465 1.00 95.25 141 MET A C 1
ATOM 1118 O O . MET A 1 141 ? -14.674 7.039 10.472 1.00 95.25 141 MET A O 1
ATOM 1122 N N . LEU A 1 142 ? -14.455 6.465 12.629 1.00 95.38 142 LEU A N 1
ATOM 1123 C CA . LEU A 1 142 ? -13.169 7.141 12.807 1.00 95.38 142 LEU A CA 1
ATOM 1124 C C . LEU A 1 142 ? -12.070 6.505 11.945 1.00 95.38 142 LEU A C 1
ATOM 1126 O O . LEU A 1 142 ? -11.325 7.229 11.281 1.00 95.38 142 LEU A O 1
ATOM 1130 N N . VAL A 1 143 ? -11.983 5.175 11.933 1.00 96.75 143 VAL A N 1
ATOM 1131 C CA . VAL A 1 143 ? -11.005 4.434 11.124 1.00 96.75 143 VAL A CA 1
ATOM 1132 C C . VAL A 1 143 ? -11.258 4.644 9.629 1.00 96.75 143 VAL A C 1
ATOM 1134 O O . VAL A 1 143 ? -10.320 4.922 8.888 1.00 96.75 143 VAL A O 1
ATOM 1137 N N . PHE A 1 144 ? -12.514 4.610 9.181 1.00 96.31 144 PHE A N 1
ATOM 1138 C CA . PHE A 1 144 ? -12.876 4.865 7.784 1.00 96.31 144 PHE A CA 1
ATOM 1139 C C . PHE A 1 144 ? -12.554 6.292 7.353 1.00 96.31 144 PHE A C 1
ATOM 1141 O O . PHE A 1 144 ? -12.032 6.488 6.259 1.00 96.31 144 PHE A O 1
ATOM 1148 N N . ALA A 1 145 ? -12.797 7.285 8.210 1.00 96.94 145 ALA A N 1
ATOM 1149 C CA . ALA A 1 145 ? -12.421 8.663 7.919 1.00 96.94 145 ALA A CA 1
ATOM 1150 C C . ALA A 1 145 ? -10.902 8.806 7.709 1.00 96.94 145 ALA A C 1
ATOM 1152 O O . ALA A 1 145 ? -10.481 9.437 6.744 1.00 96.94 145 ALA A O 1
ATOM 1153 N N . ALA A 1 146 ? -10.084 8.179 8.562 1.00 96.94 146 ALA A N 1
ATOM 1154 C CA . ALA A 1 146 ? -8.626 8.175 8.400 1.00 96.94 146 ALA A CA 1
ATOM 1155 C C . ALA A 1 146 ? -8.162 7.371 7.167 1.00 96.94 146 ALA A C 1
ATOM 1157 O O . ALA A 1 146 ? -7.202 7.750 6.498 1.00 96.94 146 ALA A O 1
ATOM 1158 N N . ALA A 1 147 ? -8.858 6.283 6.829 1.00 97.75 147 ALA A N 1
ATOM 1159 C CA . ALA A 1 147 ? -8.560 5.495 5.637 1.00 97.75 147 ALA A CA 1
ATOM 1160 C C . ALA A 1 147 ? -8.850 6.268 4.343 1.00 97.75 147 ALA A C 1
ATOM 1162 O O . ALA A 1 147 ? -8.059 6.210 3.408 1.00 97.75 147 ALA A O 1
ATOM 1163 N N . ILE A 1 148 ? -9.957 7.017 4.288 1.00 97.00 148 ILE A N 1
ATOM 1164 C CA . ILE A 1 148 ? -10.292 7.876 3.141 1.00 97.00 148 ILE A CA 1
ATOM 1165 C C . ILE A 1 148 ? -9.215 8.943 2.940 1.00 97.00 148 ILE A C 1
ATOM 1167 O O . ILE A 1 148 ? -8.793 9.163 1.807 1.00 97.00 148 ILE A O 1
ATOM 1171 N N . ASP A 1 149 ? -8.757 9.563 4.026 1.00 96.31 149 ASP A N 1
ATOM 1172 C CA . ASP A 1 149 ? -7.684 10.559 3.993 1.00 96.31 149 ASP A CA 1
ATOM 1173 C C . ASP A 1 149 ? -6.385 9.953 3.438 1.00 96.31 149 ASP A C 1
ATOM 1175 O O . ASP A 1 149 ? -5.815 10.440 2.462 1.00 96.31 149 ASP A O 1
ATOM 1179 N N . THR A 1 150 ? -6.004 8.780 3.956 1.00 96.12 150 THR A N 1
ATOM 1180 C CA . THR A 1 150 ? -4.838 8.025 3.473 1.00 96.12 150 THR A CA 1
ATOM 1181 C C . THR A 1 150 ? -4.967 7.652 1.992 1.00 96.12 150 THR A C 1
ATOM 1183 O O . THR A 1 150 ? -4.019 7.808 1.224 1.00 96.12 150 THR A O 1
ATOM 1186 N N . LEU A 1 151 ? -6.139 7.182 1.555 1.00 95.81 151 LEU A N 1
ATOM 1187 C CA . LEU A 1 151 ? -6.387 6.855 0.151 1.00 95.81 151 LEU A CA 1
ATOM 1188 C C . LEU A 1 151 ? -6.261 8.093 -0.739 1.00 95.81 151 LEU A C 1
ATOM 1190 O O . LEU A 1 151 ? -5.651 8.014 -1.802 1.00 95.81 151 LEU A O 1
ATOM 1194 N N . ALA A 1 152 ? -6.819 9.229 -0.327 1.00 94.62 152 ALA A N 1
ATOM 1195 C CA . ALA A 1 152 ? -6.772 10.455 -1.110 1.00 94.62 152 ALA A CA 1
ATOM 1196 C C . ALA A 1 152 ? -5.336 10.977 -1.267 1.00 94.62 152 ALA A C 1
ATOM 1198 O O . ALA A 1 152 ? -4.907 11.267 -2.389 1.00 94.62 152 ALA A O 1
ATOM 1199 N N . ASP A 1 153 ? -4.591 11.060 -0.164 1.00 93.12 153 ASP A N 1
ATOM 1200 C CA . ASP A 1 153 ? -3.300 11.748 -0.128 1.00 93.12 153 ASP A CA 1
ATOM 1201 C C . ASP A 1 153 ? -2.108 10.849 -0.455 1.00 93.12 153 ASP A C 1
ATOM 1203 O O . ASP A 1 153 ? -1.162 11.301 -1.102 1.00 93.12 153 ASP A O 1
ATOM 1207 N N . HIS A 1 154 ? -2.158 9.573 -0.072 1.00 92.50 154 HIS A N 1
ATOM 1208 C CA . HIS A 1 154 ? -1.018 8.661 -0.185 1.00 92.50 154 HIS A CA 1
ATOM 1209 C C . HIS A 1 154 ? -1.191 7.560 -1.232 1.00 92.50 154 HIS A C 1
ATOM 1211 O O . HIS A 1 154 ? -0.212 6.892 -1.563 1.00 92.50 154 HIS A O 1
ATOM 1217 N N . VAL A 1 155 ? -2.393 7.382 -1.791 1.00 91.88 155 VAL A N 1
ATOM 1218 C CA . VAL A 1 155 ? -2.644 6.374 -2.835 1.00 91.88 155 VAL A CA 1
ATOM 1219 C C . VAL A 1 155 ? -3.064 7.030 -4.146 1.00 91.88 155 VAL A C 1
ATOM 1221 O O . VAL A 1 155 ? -2.343 6.941 -5.135 1.00 91.88 155 VAL A O 1
ATOM 1224 N N . ILE A 1 156 ? -4.198 7.729 -4.169 1.00 93.06 156 ILE A N 1
ATOM 1225 C CA . ILE A 1 156 ? -4.817 8.226 -5.404 1.00 93.06 156 ILE A CA 1
ATOM 1226 C C . ILE A 1 156 ? -3.948 9.292 -6.072 1.00 93.06 156 ILE A C 1
ATOM 1228 O O . ILE A 1 156 ? -3.625 9.137 -7.248 1.00 93.06 156 ILE A O 1
ATOM 1232 N N . LYS A 1 157 ? -3.547 10.350 -5.351 1.00 90.56 157 LYS A N 1
ATOM 1233 C CA . LYS A 1 157 ? -2.710 11.420 -5.927 1.00 90.56 157 LYS A CA 1
ATOM 1234 C C . LYS A 1 157 ? -1.383 10.876 -6.489 1.00 90.56 157 LYS A C 1
ATOM 1236 O O . LYS A 1 157 ? -1.156 11.069 -7.681 1.00 90.56 157 LYS A O 1
ATOM 1241 N N . PRO A 1 158 ? -0.573 10.100 -5.734 1.00 88.25 158 PRO A N 1
ATOM 1242 C CA . PRO A 1 158 ? 0.656 9.521 -6.282 1.00 88.25 158 PRO A CA 1
ATOM 1243 C C . PRO A 1 158 ? 0.428 8.579 -7.470 1.00 88.25 158 PRO A C 1
ATOM 1245 O O . PRO A 1 158 ? 1.241 8.535 -8.392 1.00 88.25 158 PRO A O 1
ATOM 1248 N N . MET A 1 159 ? -0.669 7.813 -7.474 1.00 87.38 159 MET A N 1
ATOM 1249 C CA . MET A 1 159 ? -0.997 6.947 -8.608 1.00 87.38 159 MET A CA 1
ATOM 1250 C C . MET A 1 159 ? -1.334 7.751 -9.864 1.00 87.38 159 MET A C 1
ATOM 1252 O O . MET A 1 159 ? -0.896 7.370 -10.948 1.00 87.38 159 MET A O 1
ATOM 1256 N N . LEU A 1 160 ? -2.081 8.850 -9.733 1.00 88.06 160 LEU A N 1
ATOM 1257 C CA . LEU A 1 160 ? -2.368 9.747 -10.852 1.00 88.06 160 LEU A CA 1
ATOM 1258 C C . LEU A 1 160 ? -1.086 10.396 -11.380 1.00 88.06 160 LEU A C 1
ATOM 1260 O O . LEU A 1 160 ? -0.856 10.339 -12.584 1.00 88.06 160 LEU A O 1
ATOM 1264 N N . ASP A 1 161 ? -0.206 10.880 -10.498 1.00 87.75 161 ASP A N 1
ATOM 1265 C CA . ASP A 1 161 ? 1.088 11.456 -10.892 1.00 87.75 161 ASP A CA 1
ATOM 1266 C C . ASP A 1 161 ? 1.930 10.461 -11.708 1.00 87.75 161 ASP A C 1
ATOM 1268 O O . ASP A 1 161 ? 2.539 10.817 -12.720 1.00 87.75 161 ASP A O 1
ATOM 1272 N N . VAL A 1 162 ? 1.947 9.185 -11.304 1.00 86.56 162 VAL A N 1
ATOM 1273 C CA . VAL A 1 162 ? 2.656 8.139 -12.053 1.00 86.56 162 VAL A CA 1
ATOM 1274 C C . VAL A 1 162 ? 1.988 7.857 -13.391 1.00 86.56 162 VAL A C 1
ATOM 1276 O O . VAL A 1 162 ? 2.696 7.754 -14.387 1.00 86.56 162 VAL A O 1
ATOM 1279 N N . VAL A 1 163 ? 0.658 7.776 -13.454 1.00 85.62 163 VAL A N 1
ATOM 1280 C CA . VAL A 1 163 ? -0.060 7.571 -14.723 1.00 85.62 163 VAL A CA 1
ATOM 1281 C C . VAL A 1 163 ? 0.178 8.729 -15.698 1.00 85.62 163 VAL A C 1
ATOM 1283 O O . VAL A 1 163 ? 0.339 8.489 -16.894 1.00 85.62 163 VAL A O 1
ATOM 1286 N N . GLU A 1 164 ? 0.247 9.964 -15.205 1.00 84.12 164 GLU A N 1
ATOM 1287 C CA . GLU A 1 164 ? 0.500 11.158 -16.018 1.00 84.12 164 GLU A CA 1
ATOM 1288 C C . GLU A 1 164 ? 1.939 11.223 -16.552 1.00 84.12 164 GLU A C 1
ATOM 1290 O O . GLU A 1 164 ? 2.162 11.699 -17.666 1.00 84.12 164 GLU A O 1
ATOM 1295 N N . GLN A 1 165 ? 2.921 10.728 -15.790 1.00 82.44 165 GLN A N 1
ATOM 1296 C CA . GLN A 1 165 ? 4.344 10.832 -16.138 1.00 82.44 165 GLN A CA 1
ATOM 1297 C C . GLN A 1 165 ? 4.919 9.575 -16.806 1.00 82.44 165 GLN A C 1
ATOM 1299 O O . GLN A 1 165 ? 5.872 9.671 -17.584 1.00 82.44 165 GLN A O 1
ATOM 1304 N N . ARG A 1 166 ? 4.412 8.385 -16.464 1.00 74.88 166 ARG A N 1
ATOM 1305 C CA . ARG A 1 166 ? 4.993 7.082 -16.820 1.00 74.88 166 ARG A CA 1
ATOM 1306 C C . ARG A 1 166 ? 3.901 6.032 -17.045 1.00 74.88 166 ARG A C 1
ATOM 1308 O O . ARG A 1 166 ? 3.398 5.409 -16.114 1.00 74.88 166 ARG A O 1
ATOM 1315 N N . GLY A 1 167 ? 3.599 5.746 -18.309 1.00 71.06 167 GLY A N 1
ATOM 1316 C CA . GLY A 1 167 ? 2.854 4.534 -18.651 1.00 71.06 167 GLY A CA 1
ATOM 1317 C C . GLY A 1 167 ? 3.699 3.284 -18.370 1.00 71.06 167 GLY A C 1
ATOM 1318 O O . GLY A 1 167 ? 4.827 3.200 -18.847 1.00 71.06 167 GLY A O 1
ATOM 1319 N N . GLY A 1 168 ? 3.160 2.310 -17.626 1.00 75.19 168 GLY A N 1
ATOM 1320 C CA . GLY A 1 168 ? 3.792 0.992 -17.439 1.00 75.19 168 GLY A CA 1
ATOM 1321 C C . GLY A 1 168 ? 4.579 0.774 -16.139 1.00 75.19 168 GLY A C 1
ATOM 1322 O O . GLY A 1 168 ? 5.511 -0.023 -16.138 1.00 75.19 168 GLY A O 1
ATOM 1323 N N . ASP A 1 169 ? 4.228 1.435 -15.030 1.00 84.31 169 ASP A N 1
ATOM 1324 C CA . ASP A 1 169 ? 4.835 1.148 -13.718 1.00 84.31 169 ASP A CA 1
ATOM 1325 C C . ASP A 1 169 ? 4.305 -0.174 -13.122 1.00 84.31 169 ASP A C 1
ATOM 1327 O O . ASP A 1 169 ? 3.288 -0.216 -12.421 1.00 84.31 169 ASP A O 1
ATOM 1331 N N . TYR A 1 170 ? 5.012 -1.272 -13.403 1.00 87.19 170 TYR A N 1
ATOM 1332 C CA . TYR A 1 170 ? 4.711 -2.594 -12.848 1.00 87.19 170 TYR A CA 1
ATOM 1333 C C . TYR A 1 170 ? 5.104 -2.733 -11.365 1.00 87.19 170 TYR A C 1
ATOM 1335 O O . TYR A 1 170 ? 4.673 -3.673 -10.700 1.00 87.19 170 TYR A O 1
ATOM 1343 N N . GLU A 1 171 ? 5.859 -1.803 -10.786 1.00 89.19 171 GLU A N 1
ATOM 1344 C CA . GLU A 1 171 ? 6.242 -1.881 -9.374 1.00 89.19 171 GLU A CA 1
ATOM 1345 C C . GLU A 1 171 ? 5.210 -1.245 -8.443 1.00 89.19 171 GLU A C 1
ATOM 1347 O O . GLU A 1 171 ? 5.174 -1.579 -7.261 1.00 89.19 171 GLU A O 1
ATOM 1352 N N . MET A 1 172 ? 4.337 -0.370 -8.951 1.00 89.38 172 MET A N 1
ATOM 1353 C CA . MET A 1 172 ? 3.359 0.361 -8.136 1.00 89.38 172 MET A CA 1
ATOM 1354 C C . MET A 1 172 ? 2.541 -0.558 -7.213 1.00 89.38 172 MET A C 1
ATOM 1356 O O . MET A 1 172 ? 2.419 -0.299 -6.019 1.00 89.38 172 MET A O 1
ATOM 1360 N N . ARG A 1 173 ? 2.017 -1.674 -7.737 1.00 89.62 173 ARG A N 1
ATOM 1361 C CA . ARG A 1 173 ? 1.241 -2.631 -6.925 1.00 89.62 173 ARG A CA 1
ATOM 1362 C C . ARG A 1 173 ? 2.084 -3.321 -5.855 1.00 89.62 173 ARG A C 1
ATOM 1364 O O . ARG A 1 173 ? 1.582 -3.569 -4.764 1.00 89.62 173 ARG A O 1
ATOM 1371 N N . VAL A 1 174 ? 3.350 -3.607 -6.155 1.00 93.75 174 VAL A N 1
ATOM 1372 C CA . VAL A 1 174 ? 4.294 -4.197 -5.195 1.00 93.75 174 VAL A CA 1
ATOM 1373 C C . VAL A 1 174 ? 4.575 -3.198 -4.072 1.00 93.75 174 VAL A C 1
ATOM 1375 O O . VAL A 1 174 ? 4.515 -3.567 -2.904 1.00 93.75 174 VAL A O 1
ATOM 1378 N N . ARG A 1 175 ? 4.779 -1.917 -4.409 1.00 92.50 175 ARG A N 1
ATOM 1379 C CA . ARG A 1 175 ? 4.958 -0.839 -3.424 1.00 92.50 175 ARG A CA 1
ATOM 1380 C C . ARG A 1 175 ? 3.725 -0.637 -2.543 1.00 92.50 175 ARG A C 1
ATOM 1382 O O . ARG A 1 175 ? 3.883 -0.387 -1.357 1.00 92.50 175 ARG A O 1
ATOM 1389 N N . LEU A 1 176 ? 2.512 -0.786 -3.081 1.00 93.94 176 LEU A N 1
ATOM 1390 C CA . LEU A 1 176 ? 1.285 -0.742 -2.273 1.00 93.94 176 LEU A CA 1
ATOM 1391 C C . LEU A 1 176 ? 1.195 -1.918 -1.288 1.00 93.94 176 LEU A C 1
ATOM 1393 O O . LEU A 1 176 ? 0.794 -1.717 -0.145 1.00 93.94 176 LEU A O 1
ATOM 1397 N N . ALA A 1 177 ? 1.586 -3.128 -1.699 1.00 95.94 177 ALA A N 1
ATOM 1398 C CA . ALA A 1 177 ? 1.639 -4.283 -0.799 1.00 95.94 177 ALA A CA 1
ATOM 1399 C C . ALA A 1 177 ? 2.716 -4.120 0.291 1.00 95.94 177 ALA A C 1
ATOM 1401 O O . ALA A 1 177 ? 2.473 -4.439 1.453 1.00 95.94 177 ALA A O 1
ATOM 1402 N N . ASP A 1 178 ? 3.874 -3.551 -0.050 1.00 96.25 178 ASP A N 1
ATOM 1403 C CA . ASP A 1 178 ? 4.897 -3.191 0.937 1.00 96.25 178 ASP A CA 1
ATOM 1404 C C . ASP A 1 178 ? 4.422 -2.073 1.885 1.00 96.25 178 ASP A C 1
ATOM 1406 O O . ASP A 1 178 ? 4.657 -2.132 3.089 1.00 96.25 178 ASP A O 1
ATOM 1410 N N . ALA A 1 179 ? 3.677 -1.083 1.386 1.00 95.88 179 ALA A N 1
ATOM 1411 C CA . ALA A 1 179 ? 3.060 -0.060 2.228 1.00 95.88 179 ALA A CA 1
ATOM 1412 C C . ALA A 1 179 ? 2.055 -0.664 3.225 1.00 95.88 179 ALA A C 1
ATOM 1414 O O . ALA A 1 179 ? 2.061 -0.273 4.391 1.00 95.88 179 ALA A O 1
ATOM 1415 N N . ALA A 1 180 ? 1.263 -1.661 2.810 1.00 96.31 180 ALA A N 1
ATOM 1416 C CA . ALA A 1 180 ? 0.389 -2.413 3.714 1.00 96.31 180 ALA A CA 1
ATOM 1417 C C . ALA A 1 180 ? 1.199 -3.124 4.809 1.00 96.31 180 ALA A C 1
ATOM 1419 O O . ALA A 1 180 ? 0.917 -2.959 5.997 1.00 96.31 180 ALA A O 1
ATOM 1420 N N . ARG A 1 181 ? 2.270 -3.835 4.428 1.00 96.75 181 ARG A N 1
ATOM 1421 C CA . ARG A 1 181 ? 3.203 -4.466 5.375 1.00 96.75 181 ARG A CA 1
ATOM 1422 C C . ARG A 1 181 ? 3.762 -3.452 6.375 1.00 96.75 181 ARG A C 1
ATOM 1424 O O . ARG A 1 181 ? 3.710 -3.687 7.578 1.00 96.75 181 ARG A O 1
ATOM 1431 N N . ASN A 1 182 ? 4.246 -2.308 5.896 1.00 96.00 182 ASN A N 1
ATOM 1432 C CA . ASN A 1 182 ? 4.809 -1.257 6.744 1.00 96.00 182 ASN A CA 1
ATOM 1433 C C . ASN A 1 182 ? 3.751 -0.648 7.681 1.00 96.00 182 ASN A C 1
ATOM 1435 O O . ASN A 1 182 ? 4.048 -0.392 8.848 1.00 96.00 182 ASN A O 1
ATOM 1439 N N . ALA A 1 183 ? 2.508 -0.472 7.226 1.00 95.62 183 ALA A N 1
ATOM 1440 C CA . ALA A 1 183 ? 1.411 0.015 8.065 1.00 95.62 183 ALA A CA 1
ATOM 1441 C C . ALA A 1 183 ? 1.070 -0.968 9.202 1.00 95.62 183 ALA A C 1
ATOM 1443 O O . ALA A 1 183 ? 0.780 -0.549 10.328 1.00 95.62 183 ALA A O 1
ATOM 1444 N N . TRP A 1 184 ? 1.144 -2.275 8.940 1.00 95.94 184 TRP A N 1
ATOM 1445 C CA . TRP A 1 184 ? 0.953 -3.315 9.954 1.00 95.94 184 TRP A CA 1
ATOM 1446 C C . TRP A 1 184 ? 2.149 -3.486 10.895 1.00 95.94 184 TRP A C 1
ATOM 1448 O O . TRP A 1 184 ? 1.941 -3.754 12.079 1.00 95.94 184 TRP A O 1
ATOM 1458 N N . ALA A 1 185 ? 3.372 -3.275 10.406 1.00 94.44 185 ALA A N 1
ATOM 1459 C CA . ALA A 1 185 ? 4.588 -3.287 11.218 1.00 94.44 185 ALA A CA 1
ATOM 1460 C C . ALA A 1 185 ? 4.705 -2.054 12.139 1.00 94.44 185 ALA A C 1
ATOM 1462 O O . ALA A 1 185 ? 5.311 -2.137 13.209 1.00 94.44 185 ALA A O 1
ATOM 1463 N N . THR A 1 186 ? 4.113 -0.922 11.741 1.00 93.75 186 THR A N 1
ATOM 1464 C CA . THR A 1 186 ? 4.122 0.334 12.509 1.00 93.75 186 THR A CA 1
ATOM 1465 C C . THR A 1 186 ? 3.388 0.170 13.842 1.00 93.75 186 THR A C 1
ATOM 1467 O O . THR A 1 186 ? 2.218 -0.225 13.869 1.00 93.75 186 THR A O 1
ATOM 1470 N N . ARG A 1 187 ? 4.059 0.507 14.952 1.00 90.12 187 ARG A N 1
ATOM 1471 C CA . ARG A 1 187 ? 3.525 0.383 16.320 1.00 90.12 187 ARG A CA 1
ATOM 1472 C C . ARG A 1 187 ? 2.894 1.684 16.804 1.00 90.12 187 ARG A C 1
ATOM 1474 O O . ARG A 1 187 ? 3.482 2.756 16.676 1.00 90.12 187 ARG A O 1
ATOM 1481 N N . ILE A 1 188 ? 1.723 1.601 17.438 1.00 84.62 188 ILE A N 1
ATOM 1482 C CA . ILE A 1 188 ? 0.969 2.793 17.871 1.00 84.62 188 ILE A CA 1
ATOM 1483 C C . ILE A 1 188 ? 1.677 3.512 19.028 1.00 84.62 188 ILE A C 1
ATOM 1485 O O . ILE A 1 188 ? 1.624 4.739 19.128 1.00 84.62 188 ILE A O 1
ATOM 1489 N N . GLY A 1 189 ? 2.405 2.766 19.865 1.00 70.88 189 GLY A N 1
ATOM 1490 C CA . GLY A 1 189 ? 3.230 3.329 20.938 1.00 70.88 189 GLY A CA 1
ATOM 1491 C C . GLY A 1 189 ? 4.428 4.155 20.452 1.00 70.88 189 GLY A C 1
ATOM 1492 O O . GLY A 1 189 ? 4.881 5.033 21.179 1.00 70.88 189 GLY A O 1
ATOM 1493 N N . GLU A 1 190 ? 4.916 3.919 19.231 1.00 59.50 190 GLU A N 1
ATOM 1494 C CA . GLU A 1 190 ? 6.060 4.642 18.653 1.00 59.50 190 GLU A CA 1
ATOM 1495 C C . GLU A 1 190 ? 5.633 5.942 17.957 1.00 59.50 190 GLU A C 1
ATOM 1497 O O . GLU A 1 190 ? 6.391 6.903 17.935 1.00 59.50 190 GLU A O 1
ATOM 1502 N N . ALA A 1 191 ? 4.394 6.012 17.460 1.00 52.84 191 ALA A N 1
ATOM 1503 C CA . ALA A 1 191 ? 3.833 7.196 16.799 1.00 52.84 191 ALA A CA 1
ATOM 1504 C C . ALA A 1 191 ? 3.343 8.295 17.766 1.00 52.84 191 ALA A C 1
ATOM 1506 O O . ALA A 1 191 ? 2.819 9.317 17.331 1.00 52.84 191 ALA A O 1
ATOM 1507 N N . SER A 1 192 ? 3.470 8.073 19.078 1.00 41.62 192 SER A N 1
ATOM 1508 C CA . SER A 1 192 ? 3.021 8.995 20.134 1.00 41.62 192 SER A CA 1
ATOM 1509 C C . SER A 1 192 ? 4.175 9.766 20.807 1.00 41.62 192 SER A C 1
ATOM 1511 O O . SER A 1 192 ? 3.955 10.376 21.856 1.00 41.62 192 SER A O 1
ATOM 1513 N N . ALA A 1 193 ? 5.387 9.713 20.239 1.00 33.62 193 ALA A N 1
ATOM 1514 C CA . ALA A 1 193 ? 6.592 10.427 20.685 1.00 33.62 193 ALA A CA 1
ATOM 1515 C C . ALA A 1 193 ? 6.953 11.564 19.717 1.00 33.62 193 ALA A C 1
ATOM 1517 O O . ALA A 1 193 ? 7.405 12.620 20.215 1.00 33.62 193 ALA A O 1
#

Sequence (193 aa):
MTDDEFITEADHILQRRIDAQHDADLDLIESGAAAARQLLADLERHRDEQPDKLAEMRSQADTERDWTRIHEPWSSTLGAIPSYRTDGETAELHGILSMPSIAAKEIWGCRLAFDVASSDRPANDIVQEYFGDIRDTDHLMLVFAAAIDTLADHVIKPMLDVVEQRGGDYEMRVRLADAARNAWATRIGEASA

Secondary structure (DSSP, 8-state):
--HHHHHHHHHHHHHHHHHHHHHHHHHHHHHHHHHHHHHHHHHHHHHHHHHHHHHHHHHHHHHHHHHHHHHS-GGGGEEEEEEEEEETTEEEEEEEEEEE-HHHHHHHHHHHHHHHHH-SS-HHHHHHHHHHHH--HHHHHHHHHHHHHHIIIIIIHHHHHHHHH-TT-TTHHHHHHHHHHHHHH--TTTTT-

pLDDT: mean 89.38, std 9.33, range [33.62, 97.75]

Organism: NCBI:txid89053